Protein AF-0000000085154170 (afdb_homodimer)

Secondary structure (DSSP, 8-state):
--HHHHHHHHHHHHHHHHHHTTS---EEEEEETTEEEEEEE---TTTT--S--HHHHHHHHHHHT---S-GGG-EEEEEE--BHHHHHHHHHTT--EEEEEE--TTTB-TT--GGGS-HHHHT---EEE--TTHHHHHHHHHHHHTS--TTTTTSHHHHHHHT--SS--/--HHHHHHHHHHHHHHHHHHTTS---EEEEEETTEEEEEEE---TTTT--S--HHHHHHHHHHHT---S-GGG-EEEEEE--BHHHHHHHHHTT--EEEEEE--TTTB-TT--GGGS-HHHHT---EEE--TTHHHHHHHHHHHHTS--TTTTTSHHHHHHHT--SS--

Foldseek 3Di:
DPLLLVVLVVQQVLLVVQVVVLHRSKKKFKDDPSDTQFIFDADDVVVVDPQRHGLNRRVVSNPVVPDDPAQCRMAMEMQEADFQVSVVVSVVSHHAHYEYAAYQPPGHNPVPQQCPDDPSRNPHHHHYHYRNNNLSSLVSNCVSQVDDDPPPVPPPRSVVSVPDDSDDD/DPLLLVVLVVQQVLLVVQVVVLHRSKKKFKDDPSDTQFIFDADDVVVVDPQRHGLNRRVVSNPVVPDDPAQCRMAMEMQEADFQVSVVVSVVSHHAHYEYAAYQPPGHNPVPQQCPDDPSRNPHHHHYHYRNNNLSSLVSNCVSQVDDDPPPVPPPRSVVSVPDDSDDD

Sequence (338 aa):
MDVDESFMEVALAQAERALVAGEFPVGCVIVSQGEVVAVGERRNSVSANELDHAEMNALRTLLAQGQPADMEKLVVYSTMEPCLMCYSALIVNGVRNIVYAYEDAMGGGTSLPLSQLAPLYAGIRMNIRPHVLRARSLRLFQQFFSRPQPYLQDSLLCRYTLGQTSTLPMDVDESFMEVALAQAERALVAGEFPVGCVIVSQGEVVAVGERRNSVSANELDHAEMNALRTLLAQGQPADMEKLVVYSTMEPCLMCYSALIVNGVRNIVYAYEDAMGGGTSLPLSQLAPLYAGIRMNIRPHVLRARSLRLFQQFFSRPQPYLQDSLLCRYTLGQTSTLP

Radius of gyration: 19.94 Å; Cα contacts (8 Å, |Δi|>4): 742; chains: 2; bounding box: 46×59×46 Å

Structure (mmCIF, N/CA/C/O backbone):
data_AF-0000000085154170-model_v1
#
loop_
_entity.id
_entity.type
_entity.pdbx_description
1 polymer 'Related to cytidine and deoxycytidylate deaminase family protein'
#
loop_
_atom_site.group_PDB
_atom_site.id
_atom_site.type_symbol
_atom_site.label_atom_id
_atom_site.label_alt_id
_atom_site.label_comp_id
_atom_site.label_asym_id
_atom_site.label_entity_id
_atom_site.label_seq_id
_atom_site.pdbx_PDB_ins_code
_atom_site.Cartn_x
_atom_site.Cartn_y
_atom_site.Cartn_z
_atom_site.occupancy
_atom_site.B_iso_or_equiv
_atom_site.auth_seq_id
_atom_site.auth_comp_id
_atom_site.auth_asym_id
_atom_site.auth_atom_id
_atom_site.pdbx_PDB_model_num
ATOM 1 N N . MET A 1 1 ? -8.664 -30.547 -12.195 1 64.19 1 MET A N 1
ATOM 2 C CA . MET A 1 1 ? -7.816 -29.438 -11.781 1 64.19 1 MET A CA 1
ATOM 3 C C . MET A 1 1 ? -8.492 -28.625 -10.68 1 64.19 1 MET A C 1
ATOM 5 O O . MET A 1 1 ? -9.703 -28.422 -10.711 1 64.19 1 MET A O 1
ATOM 9 N N . ASP A 1 2 ? -7.832 -28.375 -9.547 1 89.81 2 ASP A N 1
ATOM 10 C CA . ASP A 1 2 ? -8.18 -27.531 -8.406 1 89.81 2 ASP A CA 1
ATOM 11 C C . ASP A 1 2 ? -8.516 -26.109 -8.859 1 89.81 2 ASP A C 1
ATOM 13 O O . ASP A 1 2 ? -7.883 -25.578 -9.773 1 89.81 2 ASP A O 1
ATOM 17 N N . VAL A 1 3 ? -9.742 -25.656 -8.609 1 96.12 3 VAL A N 1
ATOM 18 C CA . VAL A 1 3 ? -10.242 -24.344 -9.031 1 96.12 3 VAL A CA 1
ATOM 19 C C . VAL A 1 3 ? -9.164 -23.281 -8.82 1 96.12 3 VAL A C 1
ATOM 21 O O . VAL A 1 3 ? -8.992 -22.391 -9.656 1 96.12 3 VAL A O 1
ATOM 24 N N . ASP A 1 4 ? -8.367 -23.422 -7.824 1 98.06 4 ASP A N 1
ATOM 25 C CA . ASP A 1 4 ? -7.285 -22.469 -7.559 1 98.06 4 ASP A CA 1
ATOM 26 C C . ASP A 1 4 ? -6.191 -22.578 -8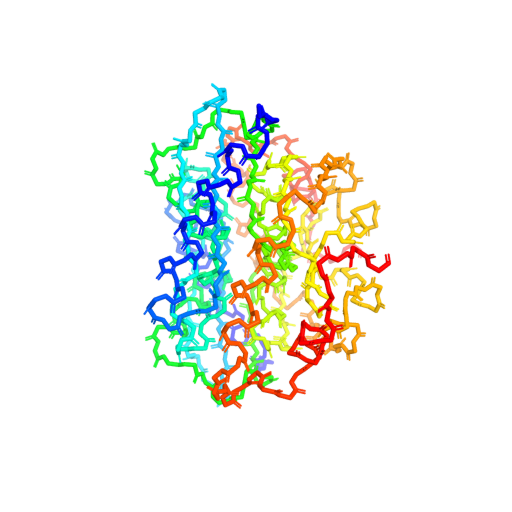.617 1 98.06 4 ASP A C 1
ATOM 28 O O . ASP A 1 4 ? -5.641 -21.562 -9.055 1 98.06 4 ASP A O 1
ATOM 32 N N . GLU A 1 5 ? -5.918 -23.781 -9.047 1 98.5 5 GLU A N 1
ATOM 33 C CA . GLU A 1 5 ? -4.895 -23.969 -10.07 1 98.5 5 GLU A CA 1
ATOM 34 C C . GLU A 1 5 ? -5.324 -23.344 -11.398 1 98.5 5 GLU A C 1
ATOM 36 O O . GLU A 1 5 ? -4.504 -22.766 -12.109 1 98.5 5 GLU A O 1
ATOM 41 N N . SER A 1 6 ? -6.578 -23.484 -11.719 1 98.31 6 SER A N 1
ATOM 42 C CA . SER A 1 6 ? -7.082 -22.938 -12.969 1 98.31 6 SER A CA 1
ATOM 43 C C . SER A 1 6 ? -6.926 -21.422 -13 1 98.31 6 SER A C 1
ATOM 45 O O . SER A 1 6 ? -6.469 -20.859 -14 1 98.31 6 SER A O 1
ATOM 47 N N . PHE A 1 7 ? -7.242 -20.734 -11.898 1 98.75 7 PHE A N 1
ATOM 48 C CA . PHE A 1 7 ? -7.133 -19.266 -11.852 1 98.75 7 PHE A CA 1
ATOM 49 C C . PHE A 1 7 ? -5.676 -18.844 -11.742 1 98.75 7 PHE A C 1
ATOM 51 O O . PHE A 1 7 ? -5.281 -17.812 -12.289 1 98.75 7 PHE A O 1
ATOM 58 N N . MET A 1 8 ? -4.855 -19.688 -11.047 1 98.75 8 MET A N 1
ATOM 59 C CA . MET A 1 8 ? -3.43 -19.375 -10.961 1 98.75 8 MET A CA 1
ATOM 60 C C . MET A 1 8 ? -2.771 -19.453 -12.336 1 98.75 8 MET A C 1
ATOM 62 O O . MET A 1 8 ? -1.872 -18.672 -12.641 1 98.75 8 MET A O 1
ATOM 66 N N . GLU A 1 9 ? -3.291 -20.344 -13.203 1 98.69 9 GLU A N 1
ATOM 67 C CA . GLU A 1 9 ? -2.781 -20.438 -14.57 1 98.69 9 GLU A CA 1
ATOM 68 C C . GLU A 1 9 ? -3.01 -19.141 -15.328 1 98.69 9 GLU A C 1
ATOM 70 O O . GLU A 1 9 ? -2.15 -18.703 -16.094 1 98.69 9 GLU A O 1
ATOM 75 N N . VAL A 1 10 ? -4.145 -18.547 -15.078 1 98.62 10 VAL A N 1
ATOM 76 C CA . VAL A 1 10 ? -4.449 -17.266 -15.711 1 98.62 10 VAL A CA 1
ATOM 77 C C . VAL A 1 10 ? -3.494 -16.188 -15.195 1 98.62 10 VAL A C 1
ATOM 79 O O . VAL A 1 10 ? -2.982 -15.383 -15.977 1 98.62 10 VAL A O 1
ATOM 82 N N . ALA A 1 11 ? -3.203 -16.188 -13.906 1 98.81 11 ALA A N 1
ATOM 83 C CA . ALA A 1 11 ? -2.246 -15.242 -13.328 1 98.81 11 ALA A CA 1
ATOM 84 C C . ALA A 1 11 ? -0.846 -15.469 -13.891 1 98.81 11 ALA A C 1
ATOM 86 O O . ALA A 1 11 ? -0.129 -14.516 -14.195 1 98.81 11 ALA A O 1
ATOM 87 N N . LEU A 1 12 ? -0.49 -16.734 -14.102 1 98.81 12 LEU A N 1
ATOM 88 C CA . LEU A 1 12 ? 0.826 -17.094 -14.625 1 98.81 12 LEU A CA 1
ATOM 89 C C . LEU A 1 12 ? 0.985 -16.609 -16.062 1 98.81 12 LEU A C 1
ATOM 91 O O . LEU A 1 12 ? 2.082 -16.219 -16.469 1 98.81 12 LEU A O 1
ATOM 95 N N . ALA A 1 13 ? -0.111 -16.609 -16.797 1 98.69 13 ALA A N 1
ATOM 96 C CA . ALA A 1 13 ? -0.063 -16.047 -18.141 1 98.69 13 ALA A CA 1
ATOM 97 C C . ALA A 1 13 ? 0.287 -14.562 -18.109 1 98.69 13 ALA A C 1
ATOM 99 O O . ALA A 1 13 ? 1.032 -14.078 -18.969 1 98.69 13 ALA A O 1
ATOM 100 N N . GLN A 1 14 ? -0.228 -13.844 -17.109 1 98.38 14 GLN A N 1
ATOM 101 C CA . GLN A 1 14 ? 0.134 -12.438 -16.922 1 98.38 14 GLN A CA 1
ATOM 102 C C . GLN A 1 14 ? 1.608 -12.289 -16.562 1 98.38 14 GLN A C 1
ATOM 104 O O . GLN A 1 14 ? 2.291 -11.391 -17.062 1 98.38 14 GLN A O 1
ATOM 109 N N . ALA A 1 15 ? 2.092 -13.172 -15.719 1 98.38 15 ALA A N 1
ATOM 110 C CA . ALA A 1 15 ? 3.496 -13.148 -15.32 1 98.38 15 ALA A CA 1
ATOM 111 C C . ALA A 1 15 ? 4.414 -13.383 -16.516 1 98.38 15 ALA A C 1
ATOM 113 O O . ALA A 1 15 ? 5.465 -12.75 -16.641 1 98.38 15 ALA A O 1
ATOM 114 N N . GLU A 1 16 ? 4.008 -14.273 -17.391 1 98.06 16 GLU A N 1
ATOM 115 C CA . GLU A 1 16 ? 4.77 -14.547 -18.609 1 98.06 16 GLU A CA 1
ATOM 116 C C . GLU A 1 16 ? 4.844 -13.312 -19.516 1 98.06 16 GLU A C 1
ATOM 118 O O . GLU A 1 16 ? 5.891 -13.031 -20.094 1 98.06 16 GLU A O 1
ATOM 123 N N . ARG A 1 17 ? 3.713 -12.617 -19.625 1 96.81 17 ARG A N 1
ATOM 124 C CA . ARG A 1 17 ? 3.695 -11.375 -20.391 1 96.81 17 ARG A CA 1
ATOM 125 C C . ARG A 1 17 ? 4.676 -10.359 -19.812 1 96.81 17 ARG A C 1
ATOM 127 O O . ARG A 1 17 ? 5.387 -9.688 -20.562 1 96.81 17 ARG A O 1
ATOM 134 N N . ALA A 1 18 ? 4.68 -10.258 -18.484 1 95.44 18 ALA A N 1
ATOM 135 C CA . ALA A 1 18 ? 5.621 -9.359 -17.828 1 95.44 18 ALA A CA 1
ATOM 136 C C . ALA A 1 18 ? 7.062 -9.758 -18.125 1 95.44 18 ALA A C 1
ATOM 138 O O . ALA A 1 18 ? 7.891 -8.906 -18.469 1 95.44 18 ALA A O 1
ATOM 139 N N . LEU A 1 19 ? 7.367 -11.023 -18.078 1 94.62 19 LEU A N 1
ATOM 140 C CA . LEU A 1 19 ? 8.711 -11.531 -18.344 1 94.62 19 LEU A CA 1
ATOM 141 C C . LEU A 1 19 ? 9.156 -11.188 -19.75 1 94.62 19 LEU A C 1
ATOM 143 O O . LEU A 1 19 ? 10.273 -10.711 -19.953 1 94.62 19 LEU A O 1
ATOM 147 N N . VAL A 1 20 ? 8.266 -11.359 -20.719 1 94 20 VAL A N 1
ATOM 148 C CA . VAL A 1 20 ? 8.555 -11.086 -22.109 1 94 20 VAL A CA 1
ATOM 149 C C . VAL A 1 20 ? 8.859 -9.602 -22.297 1 94 20 VAL A C 1
ATOM 151 O O . VAL A 1 20 ? 9.711 -9.234 -23.109 1 94 20 VAL A O 1
ATOM 154 N N . ALA A 1 21 ? 8.266 -8.758 -21.484 1 91.69 21 ALA A N 1
ATOM 155 C CA . ALA A 1 21 ? 8.461 -7.312 -21.562 1 91.69 21 ALA A CA 1
ATOM 156 C C . ALA A 1 21 ? 9.703 -6.879 -20.781 1 91.69 21 ALA A C 1
ATOM 158 O O . ALA A 1 21 ? 9.992 -5.688 -20.688 1 91.69 21 ALA A O 1
ATOM 159 N N . GLY A 1 22 ? 10.375 -7.828 -20.156 1 88.5 22 GLY A N 1
ATOM 160 C CA . GLY A 1 22 ? 11.578 -7.52 -19.406 1 88.5 22 GLY A CA 1
ATOM 161 C C . GLY A 1 22 ? 11.297 -7.055 -17.984 1 88.5 22 GLY A C 1
ATOM 162 O O . GLY A 1 22 ? 12.164 -6.465 -17.344 1 88.5 22 GLY A O 1
ATOM 163 N N . GLU A 1 23 ? 10.055 -7.312 -17.516 1 90.44 23 GLU A N 1
ATOM 164 C CA . GLU A 1 23 ? 9.633 -6.922 -16.188 1 90.44 23 GLU A CA 1
ATOM 165 C C . GLU A 1 23 ? 9.727 -8.094 -15.211 1 90.44 23 GLU A C 1
ATOM 167 O O . GLU A 1 23 ? 9.852 -9.242 -15.625 1 90.44 23 GLU A O 1
ATOM 172 N N . PHE A 1 24 ? 9.75 -7.742 -13.875 1 92.19 24 PHE A N 1
ATOM 173 C CA . PHE A 1 24 ? 9.617 -8.781 -12.867 1 92.19 24 P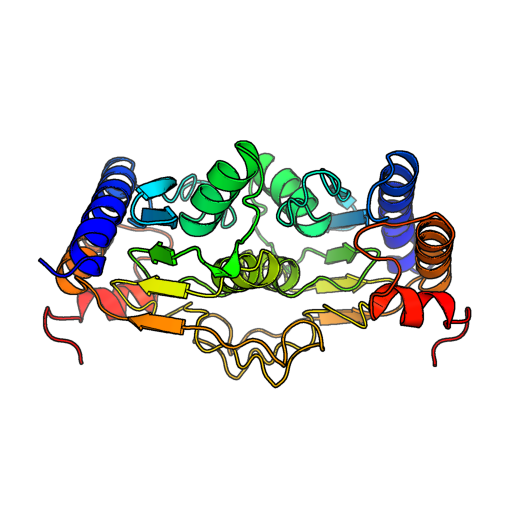HE A CA 1
ATOM 174 C C . PHE A 1 24 ? 8.406 -9.664 -13.141 1 92.19 24 PHE A C 1
ATOM 176 O O . PHE A 1 24 ? 7.309 -9.164 -13.383 1 92.19 24 PHE A O 1
ATOM 183 N N . PRO A 1 25 ? 8.586 -10.953 -13.273 1 95.44 25 PRO A N 1
ATOM 184 C CA . PRO A 1 25 ? 7.523 -11.828 -13.781 1 95.44 25 PRO A CA 1
ATOM 185 C C . PRO A 1 25 ? 6.449 -12.109 -12.734 1 95.44 25 PRO A C 1
ATOM 187 O O . PRO A 1 25 ? 6.348 -13.227 -12.234 1 95.44 25 PRO A O 1
ATOM 190 N N . VAL A 1 26 ? 5.668 -11.195 -12.461 1 97.88 26 VAL A N 1
ATOM 191 C CA . VAL A 1 26 ? 4.57 -11.328 -11.508 1 97.88 26 VAL A CA 1
ATOM 192 C C . VAL A 1 26 ? 3.248 -10.984 -12.195 1 97.88 26 VAL A C 1
ATOM 194 O O . VAL A 1 26 ? 3.146 -9.977 -12.898 1 97.88 26 VAL A O 1
ATOM 197 N N . GLY A 1 27 ? 2.301 -11.797 -12.047 1 98.69 27 GLY A N 1
ATOM 198 C CA . GLY A 1 27 ? 0.93 -11.609 -12.5 1 98.69 27 GLY A CA 1
ATOM 199 C C . GLY A 1 27 ? -0.092 -11.797 -11.391 1 98.69 27 GLY A C 1
ATOM 200 O O . GLY A 1 27 ? 0.192 -12.445 -10.383 1 98.69 27 GLY A O 1
ATOM 201 N N . CYS A 1 28 ? -1.216 -11.18 -11.586 1 98.88 28 CYS A N 1
ATOM 202 C CA . CYS A 1 28 ? -2.293 -11.227 -10.602 1 98.88 28 CYS A CA 1
ATOM 203 C C . CYS A 1 28 ? -3.654 -11.227 -11.281 1 98.88 28 CYS A C 1
ATOM 205 O O . CYS A 1 28 ? -3.846 -10.547 -12.297 1 98.88 28 CYS A O 1
ATOM 207 N N . VAL A 1 29 ? -4.594 -11.977 -10.758 1 98.69 29 VAL A N 1
ATOM 208 C CA . VAL A 1 29 ? -5.98 -11.906 -11.203 1 98.69 29 VAL A CA 1
ATOM 209 C C . VAL A 1 29 ? -6.91 -11.844 -10 1 98.69 29 VAL A C 1
ATOM 211 O O . VAL A 1 29 ? -6.598 -12.383 -8.93 1 98.69 29 VAL A O 1
ATOM 214 N N . ILE A 1 30 ? -7.953 -11.188 -10.102 1 98.38 30 ILE A N 1
ATOM 215 C CA . ILE A 1 30 ? -9.008 -11.109 -9.102 1 98.38 30 ILE A CA 1
ATOM 216 C C . ILE A 1 30 ? -10.25 -11.852 -9.594 1 98.38 30 ILE A C 1
ATOM 218 O O . ILE A 1 30 ? -10.688 -11.648 -10.734 1 98.38 30 ILE A O 1
ATOM 222 N N . VAL A 1 31 ? -10.75 -12.734 -8.773 1 98.06 31 VAL A N 1
ATOM 223 C CA . VAL A 1 31 ? -11.859 -13.602 -9.156 1 98.06 31 VAL A CA 1
ATOM 224 C C . VAL A 1 31 ? -13.078 -13.305 -8.297 1 98.06 31 VAL A C 1
ATOM 226 O O . VAL A 1 31 ? -12.969 -13.172 -7.07 1 98.06 31 VAL A O 1
ATOM 229 N N . SER A 1 32 ? -14.227 -13.148 -8.867 1 95.88 32 SER A N 1
ATOM 230 C CA . SER A 1 32 ? -15.531 -13.008 -8.234 1 95.88 32 SER A CA 1
ATOM 231 C C . SER A 1 32 ? -16.516 -14.062 -8.734 1 95.88 32 SER A C 1
ATOM 233 O O . SER A 1 32 ? -16.781 -14.141 -9.938 1 95.88 32 SER A O 1
ATOM 235 N N . GLN A 1 33 ? -16.969 -14.852 -7.879 1 93.5 33 GLN A N 1
ATOM 236 C CA . GLN A 1 33 ? -17.984 -15.852 -8.211 1 93.5 33 GLN A CA 1
ATOM 237 C C . GLN A 1 33 ? -17.547 -16.703 -9.398 1 93.5 33 GLN A C 1
ATOM 239 O O . GLN A 1 33 ? -18.312 -16.891 -10.344 1 93.5 33 GLN A O 1
ATOM 244 N N . GLY A 1 34 ? -16.328 -17.016 -9.383 1 95.25 34 GLY A N 1
ATOM 245 C CA . GLY A 1 34 ? -15.82 -17.953 -10.367 1 95.25 34 GLY A CA 1
ATOM 246 C C . GLY A 1 34 ? -15.438 -17.312 -11.688 1 95.25 34 GLY A C 1
ATOM 247 O O . GLY A 1 34 ? -15.172 -18 -12.672 1 95.25 34 GLY A O 1
ATOM 248 N N . GLU A 1 35 ? -15.375 -16 -11.695 1 96.25 35 GLU A N 1
ATOM 249 C CA . GLU A 1 35 ? -15.008 -15.281 -12.914 1 96.25 35 GLU A CA 1
ATOM 250 C C . GLU A 1 35 ? -13.859 -14.312 -12.656 1 96.25 35 GLU A C 1
ATOM 252 O O . GLU A 1 35 ? -13.828 -13.641 -11.617 1 96.25 35 GLU A O 1
ATOM 257 N N . VAL A 1 36 ? -12.992 -14.289 -13.617 1 97.5 36 VAL A N 1
ATOM 258 C CA . VAL A 1 36 ? -11.938 -13.289 -13.555 1 97.5 36 VAL A CA 1
ATOM 259 C C . VAL A 1 36 ? -12.523 -11.906 -13.836 1 97.5 36 VAL A C 1
ATOM 261 O O . VAL A 1 36 ? -13.07 -11.664 -14.922 1 97.5 36 VAL A O 1
ATOM 264 N N . VAL A 1 37 ? -12.352 -10.984 -12.914 1 96.62 37 VAL A N 1
ATOM 265 C CA . VAL A 1 37 ? -12.969 -9.68 -13.086 1 96.62 37 VAL A CA 1
ATOM 266 C C . VAL A 1 37 ? -11.891 -8.617 -13.289 1 96.62 37 VAL A C 1
ATOM 268 O O . VAL A 1 37 ? -12.188 -7.504 -13.734 1 96.62 37 VAL A O 1
ATOM 271 N N . ALA A 1 38 ? -10.672 -8.969 -13 1 97.06 38 ALA A N 1
ATOM 272 C CA . ALA A 1 38 ? -9.555 -8.039 -13.211 1 97.06 38 ALA A CA 1
ATOM 273 C C . ALA A 1 38 ? -8.234 -8.797 -13.305 1 97.06 38 ALA A C 1
ATOM 275 O O . ALA A 1 38 ? -8.078 -9.875 -12.727 1 97.06 38 ALA A O 1
ATOM 276 N N . VAL A 1 39 ? -7.352 -8.242 -14.055 1 97.31 39 VAL A N 1
ATOM 277 C CA . VAL A 1 39 ? -6.012 -8.805 -14.211 1 97.31 39 VAL A CA 1
ATOM 278 C C . VAL A 1 39 ? -4.973 -7.695 -14.062 1 97.31 39 VAL A C 1
ATOM 280 O O . VAL A 1 39 ? -5.281 -6.516 -14.242 1 97.31 39 VAL A O 1
ATOM 283 N N . GLY A 1 40 ? -3.781 -8.062 -13.656 1 97.19 40 GLY A N 1
ATOM 284 C CA . GLY A 1 40 ? -2.658 -7.145 -13.547 1 97.19 40 GLY A CA 1
ATOM 285 C C . GLY A 1 40 ? -1.312 -7.832 -13.688 1 97.19 40 GLY A C 1
ATOM 286 O O . GLY A 1 40 ? -1.146 -8.977 -13.25 1 97.19 40 GLY A O 1
ATOM 287 N N . GLU A 1 41 ? -0.433 -7.172 -14.352 1 95.69 41 GLU A N 1
ATOM 288 C CA . GLU A 1 41 ? 0.967 -7.582 -14.414 1 95.69 41 GLU A CA 1
ATOM 289 C C . GLU A 1 41 ? 1.894 -6.453 -13.977 1 95.69 41 GLU A C 1
ATOM 291 O O . GLU A 1 41 ? 1.509 -5.281 -13.992 1 95.69 41 GLU A O 1
ATOM 296 N N . ARG A 1 42 ? 3.012 -6.832 -13.438 1 92.12 42 ARG A N 1
ATOM 297 C CA . ARG A 1 42 ? 4.016 -5.828 -13.102 1 92.12 42 ARG A CA 1
ATOM 298 C C . ARG A 1 42 ? 4.387 -5 -14.328 1 92.12 42 ARG A C 1
ATOM 300 O O . ARG A 1 42 ? 4.547 -5.539 -15.422 1 92.12 42 ARG A O 1
ATOM 307 N N . ARG A 1 43 ? 4.426 -3.701 -14.094 1 87.62 43 ARG A N 1
ATOM 308 C CA . ARG A 1 43 ? 4.828 -2.754 -15.133 1 87.62 43 ARG A CA 1
ATOM 309 C C . ARG A 1 43 ? 5.832 -1.743 -14.594 1 87.62 43 ARG A C 1
ATOM 311 O O . ARG A 1 43 ? 5.953 -1.565 -13.383 1 87.62 43 ARG A O 1
ATOM 318 N N . ASN A 1 44 ? 6.676 -1.194 -15.414 1 74.62 44 ASN A N 1
ATOM 319 C CA . ASN A 1 44 ? 7.547 -0.051 -15.172 1 74.62 44 ASN A CA 1
ATOM 320 C C . ASN A 1 44 ? 8.641 -0.386 -14.156 1 74.62 44 ASN A C 1
ATOM 322 O O . ASN A 1 44 ? 8.969 0.433 -13.297 1 74.62 44 ASN A O 1
ATOM 326 N N . SER A 1 45 ? 9.062 -1.652 -14.148 1 63.53 45 SER A N 1
ATOM 327 C CA . SER A 1 45 ? 10.18 -2.021 -13.289 1 63.53 45 SER A CA 1
ATOM 328 C C . SER A 1 45 ? 11.445 -1.26 -13.664 1 63.53 45 SER A C 1
ATOM 330 O O . SER A 1 45 ? 12.297 -1.009 -12.812 1 63.53 45 SER A O 1
ATOM 332 N N . VAL A 1 46 ? 11.398 -0.908 -14.883 1 58.09 46 VAL A N 1
ATOM 333 C CA . VAL A 1 46 ? 12.57 -0.241 -15.438 1 58.09 46 VAL A CA 1
ATOM 334 C C . VAL A 1 46 ? 12.703 1.154 -14.828 1 58.09 46 VAL A C 1
ATOM 336 O O . VAL A 1 46 ? 13.82 1.651 -14.641 1 58.09 46 VAL A O 1
ATOM 339 N N . SER A 1 47 ? 11.625 1.776 -14.531 1 56.66 47 SER A N 1
ATOM 340 C CA . SER A 1 47 ? 11.672 3.135 -14 1 56.66 47 SER A CA 1
ATOM 341 C C . SER A 1 47 ? 11.797 3.131 -12.484 1 56.66 47 SER A C 1
ATOM 343 O O . SER A 1 47 ? 11.75 4.188 -11.852 1 56.66 47 SER A O 1
ATOM 345 N N . ALA A 1 48 ? 12.078 1.941 -11.984 1 62.78 48 ALA A N 1
ATOM 346 C CA . ALA A 1 48 ? 12.258 1.769 -10.547 1 62.78 48 ALA A CA 1
ATOM 347 C C . ALA A 1 48 ? 11.008 2.203 -9.781 1 62.78 48 ALA A C 1
ATOM 349 O O . ALA A 1 48 ? 11.078 2.541 -8.594 1 62.78 48 ALA A O 1
ATOM 350 N N . ASN A 1 49 ? 9.945 2.301 -10.578 1 69.38 49 ASN A N 1
ATOM 351 C CA . ASN A 1 49 ? 8.656 2.592 -9.945 1 69.38 49 ASN A CA 1
ATOM 352 C C . ASN A 1 49 ? 8.117 1.377 -9.195 1 69.38 49 ASN A C 1
ATOM 354 O O . ASN A 1 49 ? 7.816 0.35 -9.805 1 69.38 49 ASN A O 1
ATOM 358 N N . GLU A 1 50 ? 7.965 1.493 -7.934 1 83.44 50 GLU A N 1
ATOM 359 C CA . GLU A 1 50 ? 7.562 0.336 -7.137 1 83.44 50 GLU A CA 1
ATOM 360 C C . GLU A 1 50 ? 6.082 0.4 -6.777 1 83.44 50 GLU A C 1
ATOM 362 O O . GLU A 1 50 ? 5.625 -0.309 -5.879 1 83.44 50 GLU A O 1
ATOM 367 N N . LEU A 1 51 ? 5.336 1.231 -7.562 1 90.44 51 LEU A N 1
ATOM 368 C CA . LEU A 1 51 ? 3.908 1.316 -7.266 1 90.44 51 LEU A CA 1
ATOM 369 C C . LEU A 1 51 ? 3.109 0.385 -8.172 1 90.44 51 LEU A C 1
ATOM 371 O O . LEU A 1 51 ? 2.031 -0.079 -7.793 1 90.44 51 LEU A O 1
ATOM 375 N N . ASP A 1 52 ? 3.684 0.083 -9.352 1 92.25 52 ASP A N 1
ATOM 376 C CA . ASP A 1 52 ? 2.906 -0.633 -10.359 1 92.25 52 ASP A CA 1
ATOM 377 C C . ASP A 1 52 ? 3.154 -2.137 -10.281 1 92.25 52 ASP A C 1
ATOM 379 O O . ASP A 1 52 ? 3.445 -2.779 -11.289 1 92.25 52 ASP A O 1
ATOM 383 N N . HIS A 1 53 ? 3.006 -2.695 -9.117 1 96.5 53 HIS A N 1
ATOM 384 C CA . HIS A 1 53 ? 3.037 -4.141 -8.938 1 96.5 53 HIS A CA 1
ATOM 385 C C . HIS A 1 53 ? 1.775 -4.793 -9.5 1 96.5 53 HIS A C 1
ATOM 387 O O . HIS A 1 53 ? 0.768 -4.117 -9.719 1 96.5 53 HIS A O 1
ATOM 393 N N . ALA A 1 54 ? 1.829 -6.023 -9.781 1 97.69 54 ALA A N 1
ATOM 394 C CA . ALA A 1 54 ? 0.737 -6.75 -10.422 1 97.69 54 ALA A CA 1
ATOM 395 C C . ALA A 1 54 ? -0.552 -6.629 -9.617 1 97.69 54 ALA A C 1
ATOM 397 O O . ALA A 1 54 ? -1.624 -6.395 -10.18 1 97.69 54 ALA A O 1
ATOM 398 N N . GLU A 1 55 ? -0.479 -6.812 -8.273 1 98.19 55 GLU A N 1
ATOM 399 C CA . GLU A 1 55 ? -1.65 -6.742 -7.402 1 98.19 55 GLU A CA 1
ATOM 400 C C . GLU A 1 55 ? -2.27 -5.348 -7.422 1 98.19 55 GLU A C 1
ATOM 402 O O . GLU A 1 55 ? -3.494 -5.207 -7.461 1 98.19 55 GLU A O 1
ATOM 407 N N . MET A 1 56 ? -1.414 -4.312 -7.391 1 96.69 56 MET A N 1
ATOM 408 C CA . MET A 1 56 ? -1.896 -2.936 -7.457 1 96.69 56 MET A CA 1
ATOM 409 C C . MET A 1 56 ? -2.611 -2.674 -8.781 1 96.69 56 MET A C 1
ATOM 411 O O . MET A 1 56 ? -3.686 -2.072 -8.797 1 96.69 56 MET A O 1
ATOM 415 N N . ASN A 1 57 ? -2.006 -3.139 -9.844 1 95.62 57 ASN A N 1
ATOM 416 C CA . ASN A 1 57 ? -2.584 -2.928 -11.172 1 95.62 57 ASN A CA 1
ATOM 417 C C . ASN A 1 57 ? -3.906 -3.67 -11.328 1 95.62 57 ASN A C 1
ATOM 419 O O . ASN A 1 57 ? -4.844 -3.156 -11.945 1 95.62 57 ASN A O 1
ATOM 423 N N . ALA A 1 58 ? -3.973 -4.891 -10.797 1 96.88 58 ALA A N 1
ATOM 424 C CA . ALA A 1 58 ? -5.23 -5.629 -10.828 1 96.88 58 ALA A CA 1
ATOM 425 C C . ALA A 1 58 ? -6.316 -4.898 -10.039 1 96.88 58 ALA A C 1
ATOM 427 O O . ALA A 1 58 ? -7.453 -4.777 -10.508 1 96.88 58 ALA A O 1
ATOM 428 N N . LEU A 1 59 ? -5.953 -4.418 -8.859 1 95.19 59 LEU A N 1
ATOM 429 C CA . LEU A 1 59 ? -6.895 -3.68 -8.023 1 95.19 59 LEU A CA 1
ATOM 430 C C . LEU A 1 59 ? -7.367 -2.412 -8.734 1 95.19 59 LEU A C 1
ATOM 432 O O . LEU A 1 59 ? -8.555 -2.088 -8.711 1 95.19 59 LEU A O 1
ATOM 436 N N . ARG A 1 60 ? -6.449 -1.703 -9.328 1 92.5 60 ARG A N 1
ATOM 437 C CA . ARG A 1 60 ? -6.793 -0.489 -10.055 1 92.5 60 ARG A CA 1
ATOM 438 C C . ARG A 1 60 ? -7.789 -0.788 -11.172 1 92.5 60 ARG A C 1
ATOM 440 O O . ARG A 1 60 ? -8.766 -0.056 -11.352 1 92.5 60 ARG A O 1
ATOM 447 N N . THR A 1 61 ? -7.48 -1.839 -11.938 1 92.94 61 THR A N 1
ATOM 448 C CA . THR A 1 61 ? -8.375 -2.266 -13.008 1 92.94 61 THR A CA 1
ATOM 449 C C . THR A 1 61 ? -9.758 -2.584 -12.461 1 92.94 61 THR A C 1
ATOM 451 O O . THR A 1 61 ? -10.766 -2.174 -13.047 1 92.94 61 THR A O 1
ATOM 454 N N . LEU A 1 62 ? -9.82 -3.283 -11.352 1 93.5 62 LEU A N 1
ATOM 455 C CA . LEU A 1 62 ? -11.086 -3.639 -10.719 1 93.5 62 LEU A CA 1
ATOM 456 C C . LEU A 1 62 ? -11.867 -2.391 -10.32 1 93.5 62 LEU A C 1
ATOM 458 O O . LEU A 1 62 ? -13.047 -2.256 -10.648 1 93.5 62 LEU A O 1
ATOM 462 N N . LEU A 1 63 ? -11.18 -1.485 -9.703 1 89.38 63 LEU A N 1
ATOM 463 C CA . LEU A 1 63 ? -11.828 -0.307 -9.148 1 89.38 63 LEU A CA 1
ATOM 464 C C . LEU A 1 63 ? -12.266 0.652 -10.25 1 89.38 63 LEU A C 1
ATOM 466 O O . LEU A 1 63 ? -13.242 1.382 -10.094 1 89.38 63 LEU A O 1
ATOM 470 N N . ALA A 1 64 ? -11.555 0.646 -11.336 1 86.56 64 ALA A N 1
ATOM 471 C CA . ALA A 1 64 ? -11.906 1.483 -12.484 1 86.56 64 ALA A CA 1
ATOM 472 C C . ALA A 1 64 ? -13.242 1.056 -13.086 1 86.56 64 ALA A C 1
ATOM 474 O O . ALA A 1 64 ? -13.93 1.859 -13.719 1 86.56 64 ALA A O 1
ATOM 475 N N . GLN A 1 65 ? -13.594 -0.204 -12.906 1 85.75 65 GLN A N 1
ATOM 476 C CA . GLN A 1 65 ? -14.852 -0.733 -13.422 1 85.75 65 GLN A CA 1
ATOM 477 C C . GLN A 1 65 ? -16 -0.485 -12.445 1 85.75 65 GLN A C 1
ATOM 479 O O . GLN A 1 65 ? -17.156 -0.715 -12.773 1 85.75 65 GLN A O 1
ATOM 484 N N . GLY A 1 66 ? -15.695 0.036 -11.281 1 78.31 66 GLY A N 1
ATOM 485 C CA . GLY A 1 66 ? -16.656 0.186 -10.195 1 78.31 66 GLY A CA 1
ATOM 486 C C . GLY A 1 66 ? -16.438 -0.803 -9.07 1 78.31 66 GLY A C 1
ATOM 487 O O . GLY A 1 66 ? -16.234 -1.994 -9.312 1 78.31 66 GLY A O 1
ATOM 488 N N . GLN A 1 67 ? -16.359 -0.298 -7.902 1 68.38 67 GLN A N 1
ATOM 489 C CA . GLN A 1 67 ? -16.094 -1.178 -6.766 1 68.38 67 GLN A CA 1
ATOM 490 C C . GLN A 1 67 ? -17.219 -2.193 -6.594 1 68.38 67 GLN A C 1
ATOM 492 O O . GLN A 1 67 ? -18.406 -1.823 -6.551 1 68.38 67 GLN A O 1
ATOM 497 N N . PRO A 1 68 ? -16.703 -3.408 -6.531 1 69.5 68 PRO A N 1
ATOM 498 C CA . PRO A 1 68 ? -17.719 -4.426 -6.23 1 69.5 68 PRO A CA 1
ATOM 499 C C . PRO A 1 68 ? -18.312 -4.27 -4.828 1 69.5 68 PRO A C 1
ATOM 501 O O . PRO A 1 68 ? -17.672 -3.689 -3.947 1 69.5 68 PRO A O 1
ATOM 504 N N . ALA A 1 69 ? -19.5 -4.727 -4.707 1 66.38 69 ALA A N 1
ATOM 505 C CA . ALA A 1 69 ? -20.25 -4.578 -3.465 1 66.38 69 ALA A CA 1
ATOM 506 C C . ALA A 1 69 ? -19.594 -5.367 -2.332 1 66.38 69 ALA A C 1
ATOM 508 O O . ALA A 1 69 ? -19.594 -4.926 -1.18 1 66.38 69 ALA A O 1
ATOM 509 N N . ASP A 1 70 ? -18.984 -6.492 -2.711 1 88.12 70 ASP A N 1
ATOM 510 C CA . ASP A 1 70 ? -18.484 -7.328 -1.627 1 88.12 70 ASP A CA 1
ATOM 511 C C . ASP A 1 70 ? -17.016 -7.719 -1.87 1 88.12 70 ASP A C 1
ATOM 513 O O . ASP A 1 70 ? -16.734 -8.812 -2.357 1 88.12 70 ASP A O 1
ATOM 517 N N . MET A 1 71 ? -16.156 -6.906 -1.481 1 93.12 71 MET A N 1
ATOM 518 C CA . MET A 1 71 ? -14.734 -7.121 -1.679 1 93.12 71 MET A CA 1
ATOM 519 C C . MET A 1 71 ? -14.258 -8.344 -0.902 1 93.12 71 MET A C 1
ATOM 521 O O . MET A 1 71 ? -13.312 -9.016 -1.317 1 93.12 71 MET A O 1
ATOM 525 N N . GLU A 1 72 ? -14.945 -8.648 0.208 1 95.12 72 GLU A N 1
ATOM 526 C CA . GLU A 1 72 ? -14.531 -9.734 1.092 1 95.12 72 GLU A CA 1
ATOM 527 C C . GLU A 1 72 ? -14.727 -11.094 0.423 1 95.12 72 GLU A C 1
ATOM 529 O O . GLU A 1 72 ? -14.156 -12.094 0.867 1 95.12 72 GLU A O 1
ATOM 534 N N . LYS A 1 73 ? -15.477 -11.141 -0.676 1 96.12 73 LYS A N 1
ATOM 535 C CA . LYS A 1 73 ? -15.766 -12.406 -1.352 1 96.12 73 LYS A CA 1
ATOM 536 C C . LYS A 1 73 ? -14.82 -12.625 -2.529 1 96.12 73 LYS A C 1
ATOM 538 O O . LYS A 1 73 ? -14.781 -13.711 -3.107 1 96.12 73 LYS A O 1
ATOM 543 N N . LEU A 1 74 ? -14.078 -11.641 -2.82 1 96.94 74 LEU A N 1
ATOM 544 C CA . LEU A 1 74 ? -13.125 -11.766 -3.918 1 96.94 74 LEU A CA 1
ATOM 545 C C . LEU A 1 74 ? -11.945 -12.633 -3.512 1 96.94 74 LEU A C 1
ATOM 547 O O . LEU A 1 74 ? -11.594 -12.711 -2.332 1 96.94 74 LEU A O 1
ATOM 551 N N . VAL A 1 75 ? -11.391 -13.297 -4.473 1 98.5 75 VAL A N 1
ATOM 552 C CA . VAL A 1 75 ? -10.148 -14.031 -4.273 1 98.5 75 VAL A CA 1
ATOM 553 C C . VAL A 1 75 ? -9.062 -13.469 -5.191 1 98.5 75 VAL A C 1
ATOM 555 O O . VAL A 1 75 ? -9.273 -13.328 -6.398 1 98.5 75 VAL A O 1
ATOM 558 N N . VAL A 1 76 ? -7.977 -13.117 -4.613 1 98.75 76 VAL A N 1
ATOM 559 C CA . VAL A 1 76 ? -6.84 -12.602 -5.367 1 98.75 76 VAL A CA 1
ATOM 560 C C . VAL A 1 76 ? -5.816 -13.711 -5.582 1 98.75 76 VAL A C 1
ATOM 562 O O . VAL A 1 76 ? -5.375 -14.352 -4.629 1 98.75 76 VAL A O 1
ATOM 565 N N . TYR A 1 77 ? -5.504 -13.992 -6.809 1 98.94 77 TYR A N 1
ATOM 566 C CA . TYR A 1 77 ? -4.438 -14.914 -7.18 1 98.94 77 TYR A CA 1
ATOM 567 C C . TYR A 1 77 ? -3.201 -14.156 -7.656 1 98.94 77 TYR A C 1
ATOM 569 O O . TYR A 1 77 ? -3.266 -13.398 -8.625 1 98.94 77 TYR A O 1
ATOM 577 N N . SER A 1 78 ? -2.135 -14.312 -6.996 1 98.88 78 SER A N 1
ATOM 578 C CA . SER A 1 78 ? -0.871 -13.688 -7.367 1 98.88 78 SER A CA 1
ATOM 579 C C . SER A 1 78 ? 0.228 -14.727 -7.562 1 98.88 78 SER A C 1
ATOM 581 O O . SER A 1 78 ? 0.327 -15.68 -6.793 1 98.88 78 SER A O 1
ATOM 583 N N . THR A 1 79 ? 1.087 -14.555 -8.539 1 98.88 79 THR A N 1
ATOM 584 C CA . THR A 1 79 ? 2.098 -15.562 -8.844 1 98.88 79 THR A CA 1
ATOM 585 C C . THR A 1 79 ? 3.273 -15.453 -7.879 1 98.88 79 THR A C 1
ATOM 587 O O . THR A 1 79 ? 4.141 -16.328 -7.852 1 98.88 79 THR A O 1
ATOM 590 N N . MET A 1 80 ? 3.311 -14.414 -7.098 1 98.56 80 MET A N 1
ATOM 591 C CA . MET A 1 80 ? 4.258 -14.227 -6 1 98.56 80 MET A CA 1
ATOM 592 C C . MET A 1 80 ? 3.553 -13.703 -4.754 1 98.56 80 MET A C 1
ATOM 594 O O . MET A 1 80 ? 2.549 -12.992 -4.855 1 98.56 80 MET A O 1
ATOM 598 N N . GLU A 1 81 ? 4.07 -14.07 -3.572 1 98.81 81 GLU A N 1
ATOM 599 C CA . GLU A 1 81 ? 3.555 -13.5 -2.332 1 98.81 81 GLU A CA 1
ATOM 600 C C . GLU A 1 81 ? 3.516 -11.977 -2.398 1 98.81 81 GLU A C 1
ATOM 602 O O . GLU A 1 81 ? 4.516 -11.336 -2.729 1 98.81 81 GLU A O 1
ATOM 607 N N . PRO A 1 82 ? 2.326 -11.367 -2.125 1 98.81 82 PRO A N 1
ATOM 608 C CA . PRO A 1 82 ? 2.27 -9.898 -2.137 1 98.81 82 PRO A CA 1
ATOM 609 C C . PRO A 1 82 ? 3.293 -9.266 -1.201 1 98.81 82 PRO A C 1
ATOM 611 O O . PRO A 1 82 ? 3.52 -9.766 -0.096 1 98.81 82 PRO A O 1
ATOM 614 N N . CYS A 1 83 ? 3.914 -8.227 -1.654 1 98.12 83 CYS A N 1
ATOM 615 C CA . CYS A 1 83 ? 4.797 -7.453 -0.788 1 98.12 83 CYS A CA 1
ATOM 616 C C . CYS A 1 83 ? 4.004 -6.707 0.274 1 98.12 83 CYS A C 1
ATOM 618 O O . CYS A 1 83 ? 2.771 -6.758 0.284 1 98.12 83 CYS A O 1
ATOM 620 N N . LEU A 1 84 ? 4.699 -6.035 1.099 1 98.06 84 LEU A N 1
ATOM 621 C CA . LEU A 1 84 ? 4.066 -5.301 2.188 1 98.06 84 LEU A CA 1
ATOM 622 C C . LEU A 1 84 ? 3.076 -4.277 1.648 1 98.06 84 LEU A C 1
ATOM 624 O O . LEU A 1 84 ? 1.96 -4.156 2.16 1 98.06 84 LEU A O 1
ATOM 628 N N . MET A 1 85 ? 3.404 -3.508 0.656 1 97.75 85 MET A N 1
ATOM 629 C CA . MET A 1 85 ? 2.529 -2.5 0.062 1 97.75 85 MET A CA 1
ATOM 630 C C . MET A 1 85 ? 1.283 -3.145 -0.536 1 97.75 85 MET A C 1
ATOM 632 O O . MET A 1 85 ? 0.161 -2.727 -0.244 1 97.75 85 MET A O 1
ATOM 636 N N . CYS A 1 86 ? 1.454 -4.16 -1.325 1 98.56 86 CYS A N 1
ATOM 637 C CA . CYS A 1 86 ? 0.34 -4.781 -2.029 1 98.56 86 CYS A CA 1
ATOM 638 C C . CYS A 1 86 ? -0.594 -5.488 -1.053 1 98.56 86 CYS A C 1
ATOM 640 O O . CYS A 1 86 ? -1.815 -5.41 -1.188 1 98.56 86 CYS A O 1
ATOM 642 N N . TYR A 1 87 ? 0.026 -6.18 -0.104 1 98.69 87 TYR A N 1
ATOM 643 C CA . TYR A 1 87 ? -0.771 -6.855 0.913 1 98.69 87 TYR A CA 1
ATOM 644 C C . TYR A 1 87 ? -1.628 -5.859 1.686 1 98.69 87 TYR A C 1
ATOM 646 O O . TYR A 1 87 ? -2.824 -6.082 1.885 1 98.69 87 TYR A O 1
ATOM 654 N N . SER A 1 88 ? -1.03 -4.793 2.078 1 98.31 88 SER A N 1
ATOM 655 C CA . SER A 1 88 ? -1.736 -3.744 2.809 1 98.31 88 SER A CA 1
ATOM 656 C C . SER A 1 88 ? -2.834 -3.119 1.954 1 98.31 88 SER A C 1
ATOM 658 O O . SER A 1 88 ? -3.928 -2.838 2.449 1 98.31 88 SER A O 1
ATOM 660 N N . ALA A 1 89 ? -2.52 -2.881 0.687 1 97.44 89 ALA A N 1
ATOM 661 C CA . ALA A 1 89 ? -3.512 -2.318 -0.226 1 97.44 89 ALA A CA 1
ATOM 662 C C . ALA A 1 89 ? -4.73 -3.229 -0.337 1 97.44 89 ALA A C 1
ATOM 664 O O . ALA A 1 89 ? -5.871 -2.752 -0.33 1 97.44 89 ALA A O 1
ATOM 665 N N . LEU A 1 90 ? -4.473 -4.535 -0.451 1 97.69 90 LEU A N 1
ATOM 666 C CA . LEU A 1 90 ? -5.566 -5.496 -0.521 1 97.69 90 LEU A CA 1
ATOM 667 C C . LEU A 1 90 ? -6.422 -5.438 0.74 1 97.69 90 LEU A C 1
ATOM 669 O O . LEU A 1 90 ? -7.652 -5.379 0.661 1 97.69 90 LEU A O 1
ATOM 673 N N . ILE A 1 91 ? -5.801 -5.328 1.884 1 97.25 91 ILE A N 1
ATOM 674 C CA . ILE A 1 91 ? -6.488 -5.281 3.168 1 97.25 91 ILE A CA 1
ATOM 675 C C . ILE A 1 91 ? -7.34 -4.02 3.254 1 97.25 91 ILE A C 1
ATOM 677 O O . ILE A 1 91 ? -8.531 -4.082 3.578 1 97.25 91 ILE A O 1
ATOM 681 N N . VAL A 1 92 ? -6.781 -2.902 2.916 1 95.38 92 VAL A N 1
ATOM 682 C CA . VAL A 1 92 ? -7.441 -1.606 3.041 1 95.38 92 VAL A CA 1
ATOM 683 C C . VAL A 1 92 ? -8.648 -1.55 2.107 1 95.38 92 VAL A C 1
ATOM 685 O O . VAL A 1 92 ? -9.664 -0.929 2.434 1 95.38 92 VAL A O 1
ATOM 688 N N . ASN A 1 93 ? -8.586 -2.285 1.029 1 94.38 93 ASN A N 1
ATOM 689 C CA . ASN A 1 93 ? -9.672 -2.252 0.051 1 94.38 93 ASN A CA 1
ATOM 690 C C . ASN A 1 93 ? -10.703 -3.346 0.317 1 94.38 93 ASN A C 1
ATOM 692 O O . ASN A 1 93 ? -11.641 -3.52 -0.46 1 94.38 93 ASN A O 1
ATOM 696 N N . GLY A 1 94 ? -10.445 -4.195 1.355 1 94.44 94 GLY A N 1
ATOM 697 C CA . GLY A 1 94 ? -11.5 -5.09 1.809 1 94.44 94 GLY A CA 1
ATOM 698 C C . GLY A 1 94 ? -11.312 -6.52 1.333 1 94.44 94 GLY A C 1
ATOM 699 O O . GLY A 1 94 ? -12.156 -7.379 1.588 1 94.44 94 GLY A O 1
ATOM 700 N N . VAL A 1 95 ? -10.219 -6.828 0.664 1 96.88 95 VAL A N 1
ATOM 701 C CA . VAL A 1 95 ? -9.93 -8.195 0.229 1 96.88 95 VAL A CA 1
ATOM 702 C C . VAL A 1 95 ? -9.578 -9.055 1.438 1 96.88 95 VAL A C 1
ATOM 704 O O . VAL A 1 95 ? -8.852 -8.617 2.334 1 96.88 95 VAL A O 1
ATOM 707 N N . ARG A 1 96 ? -10.086 -10.312 1.42 1 98.12 96 ARG A N 1
ATOM 708 C CA . ARG A 1 96 ? -9.828 -11.156 2.584 1 98.12 96 ARG A CA 1
ATOM 709 C C . ARG A 1 96 ? -9.289 -12.516 2.164 1 98.12 96 ARG A C 1
ATOM 711 O O . ARG A 1 96 ? -8.914 -13.328 3.012 1 98.12 96 ARG A O 1
ATOM 718 N N . ASN A 1 97 ? -9.227 -12.781 0.817 1 98.62 97 ASN A N 1
ATOM 719 C CA . ASN A 1 97 ? -8.781 -14.078 0.301 1 98.62 97 ASN A CA 1
ATOM 720 C C . ASN A 1 97 ? -7.648 -13.922 -0.704 1 98.62 97 ASN A C 1
ATOM 722 O O . ASN A 1 97 ? -7.801 -13.242 -1.722 1 98.62 97 ASN A O 1
ATOM 726 N N . ILE A 1 98 ? -6.512 -14.617 -0.391 1 98.81 98 ILE A N 1
ATOM 727 C CA . ILE A 1 98 ? -5.34 -14.531 -1.258 1 98.81 98 ILE A CA 1
ATOM 728 C C . ILE A 1 98 ? -4.789 -15.938 -1.507 1 98.81 98 ILE A C 1
ATOM 730 O O . ILE A 1 98 ? -4.668 -16.734 -0.577 1 98.81 98 ILE A O 1
ATOM 734 N N . VAL A 1 99 ? -4.535 -16.25 -2.703 1 98.88 99 VAL A N 1
ATOM 735 C CA . VAL A 1 99 ? -3.787 -17.422 -3.125 1 98.88 99 VAL A CA 1
ATOM 736 C C . VAL A 1 99 ? -2.514 -17 -3.854 1 98.88 99 VAL A C 1
ATOM 738 O O . VAL A 1 99 ? -2.559 -16.156 -4.75 1 98.88 99 VAL A O 1
ATOM 741 N N . TYR A 1 100 ? -1.357 -17.516 -3.463 1 98.88 100 TYR A N 1
ATOM 742 C CA . TYR A 1 100 ? -0.165 -17.125 -4.211 1 98.88 100 TYR A CA 1
ATOM 743 C C . TYR A 1 100 ? 0.675 -18.359 -4.559 1 98.88 100 TYR A C 1
ATOM 745 O O . TYR A 1 100 ? 0.523 -19.406 -3.945 1 98.88 100 TYR A O 1
ATOM 753 N N . ALA A 1 101 ? 1.482 -18.266 -5.543 1 98.56 101 ALA A N 1
ATOM 754 C CA . ALA A 1 101 ? 2.25 -19.391 -6.07 1 98.56 101 ALA A CA 1
ATOM 755 C C . ALA A 1 101 ? 3.619 -19.484 -5.402 1 98.56 101 ALA A C 1
ATOM 757 O O . ALA A 1 101 ? 3.924 -20.469 -4.73 1 98.56 101 ALA A O 1
ATOM 758 N N . TYR A 1 102 ? 4.391 -18.438 -5.438 1 98.12 102 TYR A N 1
ATOM 759 C CA . TYR A 1 102 ? 5.789 -18.422 -5.02 1 98.12 102 TYR A CA 1
ATOM 760 C C . TYR A 1 102 ? 6.004 -17.453 -3.875 1 98.12 102 TYR A C 1
ATOM 762 O O . TYR A 1 102 ? 5.461 -16.344 -3.889 1 98.12 102 TYR A O 1
ATOM 770 N N . GLU A 1 103 ? 6.762 -17.812 -2.807 1 98 103 GLU A N 1
ATOM 771 C CA . GLU A 1 103 ? 7.016 -16.969 -1.651 1 98 103 GLU A CA 1
ATOM 772 C C . GLU A 1 103 ? 8.047 -15.883 -1.979 1 98 103 GLU A C 1
ATOM 774 O O . GLU A 1 103 ? 8.992 -16.125 -2.725 1 98 103 GLU A O 1
ATOM 779 N N . ASP A 1 104 ? 7.82 -14.742 -1.526 1 97.94 104 ASP A N 1
ATOM 780 C CA . ASP A 1 104 ? 8.812 -13.68 -1.577 1 97.94 104 ASP A CA 1
ATOM 781 C C . ASP A 1 104 ? 9.688 -13.68 -0.326 1 97.94 104 ASP A C 1
ATOM 783 O O . ASP A 1 104 ? 9.391 -12.984 0.647 1 97.94 104 ASP A O 1
ATOM 787 N N . ALA A 1 105 ? 10.766 -14.359 -0.383 1 96.5 105 ALA A N 1
ATOM 788 C CA . ALA A 1 105 ? 11.648 -14.562 0.756 1 96.5 105 ALA A CA 1
ATOM 789 C C . ALA A 1 105 ? 12.312 -13.258 1.183 1 96.5 105 ALA A C 1
ATOM 791 O O . ALA A 1 105 ? 12.883 -13.172 2.271 1 96.5 105 ALA A 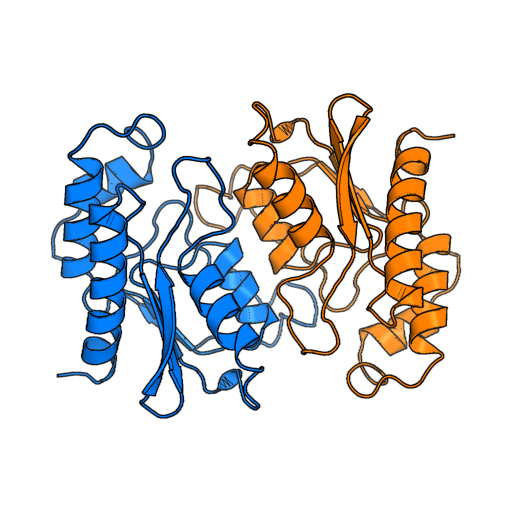O 1
ATOM 792 N N . MET A 1 106 ? 12.211 -12.25 0.382 1 96.56 106 MET A N 1
ATOM 793 C CA . MET A 1 106 ? 12.875 -10.977 0.646 1 96.56 106 MET A CA 1
ATOM 794 C C . MET A 1 106 ? 11.867 -9.93 1.125 1 96.56 106 MET A C 1
ATOM 796 O O . MET A 1 106 ? 12.117 -9.227 2.105 1 96.56 106 MET A O 1
ATOM 800 N N . GLY A 1 107 ? 10.688 -9.883 0.489 1 97.31 107 GLY A N 1
ATOM 801 C CA . GLY A 1 107 ? 9.82 -8.742 0.731 1 97.31 107 GLY A CA 1
ATOM 802 C C . GLY A 1 107 ? 8.367 -9.133 0.92 1 97.31 107 GLY A C 1
ATOM 803 O O . GLY A 1 107 ? 7.469 -8.305 0.762 1 97.31 107 GLY A O 1
ATOM 804 N N . GLY A 1 108 ? 8.07 -10.352 1.172 1 98.31 108 GLY A N 1
ATOM 805 C CA . GLY A 1 108 ? 6.695 -10.773 1.399 1 98.31 108 GLY A CA 1
ATOM 806 C C . GLY A 1 108 ? 6.02 -10.016 2.531 1 98.31 108 GLY A C 1
ATOM 807 O O . GLY A 1 108 ? 6.656 -9.711 3.541 1 98.31 108 GLY A O 1
ATOM 808 N N . GLY A 1 109 ? 4.762 -9.789 2.352 1 98.12 109 GLY A N 1
ATOM 809 C CA . GLY A 1 109 ? 4.051 -8.977 3.328 1 98.12 109 GLY A CA 1
ATOM 810 C C . GLY A 1 109 ? 3.02 -9.758 4.121 1 98.12 109 GLY A C 1
ATOM 811 O O . GLY A 1 109 ? 2.42 -9.227 5.059 1 98.12 109 GLY A O 1
ATOM 812 N N . THR A 1 110 ? 2.773 -11.031 3.881 1 97.69 110 THR A N 1
ATOM 813 C CA . THR A 1 110 ? 1.618 -11.75 4.402 1 97.69 110 THR A CA 1
ATOM 814 C C . THR A 1 110 ? 1.852 -12.164 5.852 1 97.69 110 THR A C 1
ATOM 816 O O . THR A 1 110 ? 0.929 -12.633 6.527 1 97.69 110 THR A O 1
ATOM 819 N N . SER A 1 111 ? 3.035 -11.914 6.379 1 94.25 111 SER A N 1
ATOM 820 C CA . SER A 1 111 ? 3.318 -12.219 7.777 1 94.25 111 SER A CA 1
ATOM 821 C C . SER A 1 111 ? 2.99 -11.039 8.68 1 94.25 111 SER A C 1
ATOM 823 O O . SER A 1 111 ? 3.254 -11.078 9.883 1 94.25 111 SER A O 1
ATOM 825 N N . LEU A 1 112 ? 2.449 -10.062 8.141 1 95.25 112 LEU A N 1
ATOM 826 C CA . LEU A 1 112 ? 2.076 -8.859 8.875 1 95.25 112 LEU A CA 1
ATOM 827 C C . LEU A 1 112 ? 1.182 -9.203 10.062 1 95.25 112 LEU A C 1
ATOM 829 O O . LEU A 1 112 ? 0.12 -9.812 9.891 1 95.25 112 LEU A O 1
ATOM 833 N N . PRO A 1 113 ? 1.535 -8.867 11.273 1 95.19 113 PRO A N 1
ATOM 834 C CA . PRO A 1 113 ? 0.7 -9.148 12.445 1 95.19 113 PRO A CA 1
ATOM 835 C C . PRO A 1 113 ? -0.445 -8.148 12.602 1 95.19 113 PRO A C 1
ATOM 837 O O . PRO A 1 113 ? -0.344 -7.211 13.398 1 95.19 113 PRO A O 1
ATOM 840 N N . LEU A 1 114 ? -1.523 -8.422 12.062 1 96.5 114 LEU A N 1
ATOM 841 C CA . LEU A 1 114 ? -2.645 -7.488 11.969 1 96.5 114 LEU A CA 1
ATOM 842 C C . LEU A 1 114 ? -3.186 -7.156 13.359 1 96.5 114 LEU A C 1
ATOM 844 O O . LEU A 1 114 ? -3.613 -6.027 13.609 1 96.5 114 LEU A O 1
ATOM 848 N N . SER A 1 115 ? -3.121 -8.094 14.32 1 95.94 115 SER A N 1
ATOM 849 C CA . SER A 1 115 ? -3.699 -7.91 15.648 1 95.94 115 SER A CA 1
ATOM 850 C C . SER A 1 115 ? -2.975 -6.812 16.422 1 95.94 115 SER A C 1
ATOM 852 O O . SER A 1 115 ? -3.488 -6.312 17.422 1 95.94 115 SER A O 1
ATOM 854 N N . GLN A 1 116 ? -1.804 -6.402 15.945 1 95.62 116 GLN A N 1
ATOM 855 C CA . GLN A 1 116 ? -1.002 -5.398 16.641 1 95.62 116 GLN A CA 1
ATOM 856 C C . GLN A 1 116 ? -1.134 -4.031 15.984 1 95.62 116 GLN A C 1
ATOM 858 O O . GLN A 1 116 ? -0.441 -3.084 16.359 1 95.62 116 GLN A O 1
ATOM 863 N N . LEU A 1 117 ? -2.012 -3.93 15.062 1 97.25 117 LEU A N 1
ATOM 864 C CA . LEU A 1 117 ? -2.133 -2.701 14.289 1 97.25 117 LEU A CA 1
ATOM 865 C C . LEU A 1 117 ? -3.365 -1.909 14.711 1 97.25 117 LEU A C 1
ATOM 867 O O . LEU A 1 117 ? -4.02 -2.25 15.695 1 97.25 117 LEU A O 1
ATOM 871 N N . ALA A 1 118 ? -3.605 -0.767 14.094 1 97.5 118 ALA A N 1
ATOM 872 C CA . ALA A 1 118 ? -4.727 0.122 14.383 1 97.5 118 ALA A CA 1
ATOM 873 C C . ALA A 1 118 ? -6.055 -0.628 14.312 1 97.5 118 ALA A C 1
ATOM 875 O O . ALA A 1 118 ? -6.145 -1.686 13.688 1 97.5 118 ALA A O 1
ATOM 876 N N . PRO A 1 119 ? -7.082 -0.119 14.891 1 97.44 119 PRO A N 1
ATOM 877 C CA . PRO A 1 119 ? -8.359 -0.818 15.055 1 97.44 119 PRO A CA 1
ATOM 878 C C . PRO A 1 119 ? -8.961 -1.269 13.727 1 97.44 119 PRO A C 1
ATOM 880 O O . PRO A 1 119 ? -9.641 -2.295 13.664 1 97.44 119 PRO A O 1
ATOM 883 N N . LEU A 1 120 ? -8.703 -0.565 12.727 1 96.31 120 LEU A N 1
ATOM 884 C CA . LEU A 1 120 ? -9.273 -0.905 11.422 1 96.31 120 LEU A CA 1
ATOM 885 C C . LEU A 1 120 ? -8.797 -2.279 10.969 1 96.31 120 LEU A C 1
ATOM 887 O O . LEU A 1 120 ? -9.516 -2.986 10.258 1 96.31 120 LEU A O 1
ATOM 891 N N . TYR A 1 121 ? -7.566 -2.67 11.469 1 97.44 121 TYR A N 1
ATOM 892 C CA . TYR A 1 121 ? -6.926 -3.867 10.93 1 97.44 121 TYR A CA 1
ATOM 893 C C . TYR A 1 121 ? -6.945 -5 11.945 1 97.44 121 TYR A C 1
ATOM 895 O O . TYR A 1 121 ? -6.867 -6.176 11.578 1 97.44 121 TYR A O 1
ATOM 903 N N . ALA A 1 122 ? -6.953 -4.734 13.219 1 96.88 122 ALA A N 1
ATOM 904 C CA . ALA A 1 122 ? -6.668 -5.645 14.32 1 96.88 122 ALA A CA 1
ATOM 905 C C . ALA A 1 122 ? -7.633 -6.828 14.32 1 96.88 122 ALA A C 1
ATOM 907 O O . ALA A 1 122 ? -7.262 -7.938 14.711 1 96.88 122 ALA A O 1
ATOM 908 N N . GLY A 1 123 ? -8.82 -6.703 13.789 1 96.31 123 GLY A N 1
ATOM 909 C CA . GLY A 1 123 ? -9.805 -7.773 13.828 1 96.31 123 GLY A CA 1
ATOM 910 C C . GLY A 1 123 ? -9.938 -8.516 12.508 1 96.31 123 GLY A C 1
ATOM 911 O O . GLY A 1 123 ? -10.711 -9.469 12.398 1 96.31 123 GLY A O 1
ATOM 912 N N . ILE A 1 124 ? -9.125 -8.172 11.617 1 97.5 124 ILE A N 1
ATOM 913 C CA . ILE A 1 124 ? -9.25 -8.75 10.289 1 97.5 124 ILE A CA 1
ATOM 914 C C . ILE A 1 124 ? -8.602 -10.125 10.266 1 97.5 124 ILE A C 1
ATOM 916 O O . ILE A 1 124 ? -7.516 -10.32 10.82 1 97.5 124 ILE A O 1
ATOM 920 N N . ARG A 1 125 ? -9.289 -11.055 9.688 1 96.62 125 ARG A N 1
ATOM 921 C CA . ARG A 1 125 ? -8.758 -12.391 9.414 1 96.62 125 ARG A CA 1
ATOM 922 C C . ARG A 1 125 ? -8.594 -12.609 7.91 1 96.62 125 ARG A C 1
ATOM 924 O O . ARG A 1 125 ? -9.555 -12.477 7.148 1 96.62 125 ARG A O 1
ATOM 931 N N . MET A 1 126 ? -7.379 -12.914 7.57 1 98.06 126 MET A N 1
ATOM 932 C CA . MET A 1 126 ? -7.074 -13.18 6.164 1 98.06 126 MET A CA 1
ATOM 933 C C . MET A 1 126 ? -6.996 -14.68 5.895 1 98.06 126 MET A C 1
ATOM 935 O O . MET A 1 126 ? -6.457 -15.43 6.707 1 98.06 126 MET A O 1
ATOM 939 N N . ASN A 1 127 ? -7.594 -15.07 4.777 1 98.38 127 ASN A N 1
ATOM 940 C CA . ASN A 1 127 ? -7.422 -16.422 4.258 1 98.38 127 ASN A CA 1
ATOM 941 C C . ASN A 1 127 ? -6.344 -16.469 3.182 1 98.38 127 ASN A C 1
ATOM 943 O O . ASN A 1 127 ? -6.535 -15.969 2.074 1 98.38 127 ASN A O 1
ATOM 947 N N . ILE A 1 128 ? -5.246 -17.125 3.512 1 98.62 128 ILE A N 1
ATOM 948 C CA . ILE A 1 128 ? -4.105 -17.156 2.6 1 98.62 128 ILE A CA 1
ATOM 949 C C . ILE A 1 128 ? -3.734 -18.594 2.281 1 98.62 128 ILE A C 1
ATOM 951 O O . ILE A 1 128 ? -3.504 -19.391 3.189 1 98.62 128 ILE A O 1
ATOM 955 N N . ARG A 1 129 ? -3.748 -18.938 1.009 1 98.44 129 ARG A N 1
ATOM 956 C CA . ARG A 1 129 ? -3.281 -20.234 0.523 1 98.44 129 ARG A CA 1
ATOM 957 C C . ARG A 1 129 ? -2.006 -20.078 -0.299 1 98.44 129 ARG A C 1
ATOM 959 O O . ARG A 1 129 ? -2.047 -19.609 -1.437 1 98.44 129 ARG A O 1
ATOM 966 N N . PRO A 1 130 ? -0.897 -20.547 0.243 1 98.25 130 PRO A N 1
ATOM 967 C CA . PRO A 1 130 ? 0.382 -20.406 -0.456 1 98.25 130 PRO A CA 1
ATOM 968 C C . PRO A 1 130 ? 0.701 -21.594 -1.349 1 98.25 130 PRO A C 1
ATOM 970 O O . PRO A 1 130 ? 0.074 -22.656 -1.221 1 98.25 130 PRO A O 1
ATOM 973 N N . HIS A 1 131 ? 1.546 -21.391 -2.393 1 97.94 131 HIS A N 1
ATOM 974 C CA . HIS A 1 131 ? 2.322 -22.406 -3.105 1 97.94 131 HIS A CA 1
ATOM 975 C C . HIS A 1 131 ? 1.451 -23.172 -4.094 1 97.94 131 HIS A C 1
ATOM 977 O O . HIS A 1 131 ? 1.646 -24.359 -4.297 1 97.94 131 HIS A O 1
ATOM 983 N N . VAL A 1 132 ? 0.394 -22.516 -4.566 1 98.25 132 VAL A N 1
ATOM 984 C CA . VAL A 1 132 ? -0.379 -23.094 -5.66 1 98.25 132 VAL A CA 1
ATOM 985 C C . VAL A 1 132 ? 0.366 -22.891 -6.98 1 98.25 132 VAL A C 1
ATOM 987 O O . VAL A 1 132 ? 0.566 -21.766 -7.422 1 98.25 132 VAL A O 1
ATOM 990 N N . LEU A 1 133 ? 0.789 -23.953 -7.602 1 97.69 133 LEU A N 1
ATOM 991 C CA . LEU A 1 133 ? 1.599 -23.953 -8.812 1 97.69 133 LEU A CA 1
ATOM 992 C C . LEU A 1 133 ? 2.922 -23.234 -8.586 1 97.69 133 LEU A C 1
ATOM 994 O O . LEU A 1 133 ? 3.371 -22.469 -9.438 1 97.69 133 LEU A O 1
ATOM 998 N N . ARG A 1 134 ? 3.527 -23.453 -7.434 1 97.88 134 ARG A N 1
ATOM 999 C CA . ARG A 1 134 ? 4.77 -22.812 -7.008 1 97.88 134 ARG A CA 1
ATOM 1000 C C . ARG A 1 134 ? 5.891 -23.078 -8.008 1 97.88 134 ARG A C 1
ATOM 1002 O O . ARG A 1 134 ? 6.633 -22.156 -8.367 1 97.88 134 ARG A O 1
ATOM 1009 N N . ALA A 1 135 ? 6.02 -24.266 -8.531 1 97.38 135 ALA A N 1
ATOM 1010 C CA . ALA A 1 135 ? 7.109 -24.656 -9.422 1 97.38 135 ALA A CA 1
ATOM 1011 C C . ALA A 1 135 ? 7.066 -23.859 -10.719 1 97.38 135 ALA A C 1
ATOM 1013 O O . ALA A 1 135 ? 8.109 -23.5 -11.266 1 97.38 135 ALA A O 1
ATOM 1014 N N . ARG A 1 136 ? 5.91 -23.609 -11.18 1 97.5 136 ARG A N 1
ATOM 1015 C CA . ARG A 1 136 ? 5.762 -22.859 -12.422 1 97.5 136 ARG A CA 1
ATOM 1016 C C . ARG A 1 136 ? 6.211 -21.406 -12.242 1 97.5 136 ARG A C 1
ATOM 1018 O O . ARG A 1 136 ? 6.934 -20.875 -13.078 1 97.5 136 ARG A O 1
ATOM 1025 N N . SER A 1 137 ? 5.785 -20.828 -11.188 1 98.19 137 SER A N 1
ATOM 1026 C CA . SER A 1 137 ? 6.211 -19.453 -10.914 1 98.19 137 SER A CA 1
ATOM 1027 C C . SER A 1 137 ? 7.711 -19.391 -10.664 1 98.19 137 SER A C 1
ATOM 1029 O O . SER A 1 137 ? 8.391 -18.484 -11.172 1 98.19 137 SER A O 1
ATOM 1031 N N . LEU A 1 138 ? 8.203 -20.312 -9.891 1 97.62 138 LEU A N 1
ATOM 1032 C CA . LEU A 1 138 ? 9.633 -20.391 -9.617 1 97.62 138 LEU A CA 1
ATOM 1033 C C . LEU A 1 138 ? 10.438 -20.406 -10.914 1 97.62 138 LEU A C 1
ATOM 1035 O O . LEU A 1 138 ? 11.43 -19.688 -11.047 1 97.62 138 LEU A O 1
ATOM 1039 N N . ARG A 1 139 ? 10.031 -21.156 -11.891 1 96.88 139 ARG A N 1
ATOM 1040 C CA . ARG A 1 139 ? 10.742 -21.281 -13.156 1 96.88 139 ARG A CA 1
ATOM 1041 C C . ARG A 1 139 ? 10.781 -19.938 -13.883 1 96.88 139 ARG A C 1
ATOM 1043 O O . ARG A 1 139 ? 11.789 -19.594 -14.516 1 96.88 139 ARG A O 1
ATOM 1050 N N . LEU A 1 140 ? 9.695 -19.203 -13.852 1 97.12 140 LEU A N 1
ATOM 1051 C CA . LEU A 1 140 ? 9.68 -17.891 -14.469 1 97.12 140 LEU A CA 1
ATOM 1052 C C . LEU A 1 140 ? 10.703 -16.969 -13.812 1 97.12 140 LEU A C 1
ATOM 1054 O O . LEU A 1 140 ? 11.414 -16.234 -14.5 1 97.12 140 LEU A O 1
ATOM 1058 N N . PHE A 1 141 ? 10.797 -17.016 -12.461 1 95.75 141 PHE A N 1
ATOM 1059 C CA . PHE A 1 141 ? 11.75 -16.188 -11.75 1 95.75 141 PHE A CA 1
ATOM 1060 C C . PHE A 1 141 ? 13.18 -16.625 -12.031 1 95.75 141 PHE A C 1
ATOM 1062 O O . PHE A 1 141 ? 14.086 -15.797 -12.148 1 95.75 141 PHE A O 1
ATOM 1069 N N . GLN A 1 142 ? 13.406 -17.953 -12.148 1 95.81 142 GLN A N 1
ATOM 1070 C CA . GLN A 1 142 ? 14.734 -18.453 -12.484 1 95.81 142 GLN A CA 1
ATOM 1071 C C . GLN A 1 142 ? 15.156 -18 -13.883 1 95.81 142 GLN A C 1
ATOM 1073 O O . GLN A 1 142 ? 16.312 -17.656 -14.102 1 95.81 142 GLN A O 1
ATOM 1078 N N . GLN A 1 143 ? 14.211 -18.016 -14.797 1 95 143 GLN A N 1
ATOM 1079 C CA . GLN A 1 143 ? 14.484 -17.484 -16.125 1 95 143 GLN A CA 1
ATOM 1080 C C . GLN A 1 143 ? 14.844 -16.016 -16.078 1 95 143 GLN A C 1
ATOM 1082 O O . GLN A 1 143 ? 15.789 -15.57 -16.734 1 95 143 GLN A O 1
ATOM 1087 N N . PHE A 1 144 ? 14.125 -15.242 -15.297 1 94.62 144 PHE A N 1
ATOM 1088 C CA . PHE A 1 144 ? 14.375 -13.812 -15.133 1 94.62 144 PHE A CA 1
ATOM 1089 C C . PHE A 1 144 ? 15.773 -13.57 -14.586 1 94.62 144 PHE A C 1
ATOM 1091 O O . PHE A 1 144 ? 16.516 -12.742 -15.117 1 94.62 144 PHE A O 1
ATOM 1098 N N . PHE A 1 145 ? 16.203 -14.297 -13.562 1 93.19 145 PHE A N 1
ATOM 1099 C CA . PHE A 1 145 ? 17.453 -14.062 -12.852 1 93.19 145 PHE A CA 1
ATOM 1100 C C . PHE A 1 145 ? 18.625 -14.695 -13.594 1 93.19 145 PHE A C 1
ATOM 1102 O O . PHE A 1 145 ? 19.797 -14.477 -13.242 1 93.19 145 PHE A O 1
ATOM 1109 N N . SER A 1 146 ? 18.344 -15.5 -14.578 1 90.19 146 SER A N 1
ATOM 1110 C CA . SER A 1 146 ? 19.422 -16.094 -15.375 1 90.19 146 SER A CA 1
ATOM 1111 C C . SER A 1 146 ? 20.016 -15.062 -16.344 1 90.19 146 SER A C 1
ATOM 1113 O O . SER A 1 146 ? 21.078 -15.281 -16.906 1 90.19 146 SER A O 1
ATOM 1115 N N . ARG A 1 147 ? 19.297 -13.953 -16.5 1 87.94 147 ARG A N 1
ATOM 1116 C CA . ARG A 1 147 ? 19.781 -12.82 -17.266 1 87.94 147 ARG A CA 1
ATOM 1117 C C . ARG A 1 147 ? 20.328 -11.727 -16.359 1 87.94 147 ARG A C 1
ATOM 1119 O O . ARG A 1 147 ? 19.906 -11.617 -15.195 1 87.94 147 ARG A O 1
ATOM 1126 N N . PRO A 1 148 ? 21.281 -10.984 -16.844 1 80.44 148 PRO A N 1
ATOM 1127 C CA . PRO A 1 148 ? 21.828 -9.922 -15.992 1 80.44 148 PRO A CA 1
ATOM 1128 C C . PRO A 1 148 ? 20.75 -8.938 -15.516 1 80.44 148 PRO A C 1
ATOM 1130 O O . PRO A 1 148 ? 19.922 -8.5 -16.312 1 80.44 148 PRO A O 1
ATOM 1133 N N . GLN A 1 149 ? 20.766 -8.797 -14.234 1 79.38 149 GLN A N 1
ATOM 1134 C CA . GLN A 1 149 ? 19.859 -7.844 -13.602 1 79.38 149 GLN A CA 1
ATOM 1135 C C . GLN A 1 149 ? 20.641 -6.816 -12.781 1 79.38 149 GLN A C 1
ATOM 1137 O O . GLN A 1 149 ? 21 -7.082 -11.633 1 79.38 149 GLN A O 1
ATOM 1142 N N . PRO A 1 150 ? 20.859 -5.727 -13.281 1 71.06 150 PRO A N 1
ATOM 1143 C CA . PRO A 1 150 ? 21.719 -4.738 -12.625 1 71.06 150 PRO A CA 1
ATOM 1144 C C . PRO A 1 150 ? 21.281 -4.422 -11.203 1 71.06 150 PRO A C 1
ATOM 1146 O O . PRO A 1 150 ? 22.125 -4.246 -10.312 1 71.06 150 PRO A O 1
ATOM 1149 N N . TYR A 1 151 ? 20.094 -4.422 -10.859 1 70.81 151 TYR A N 1
ATOM 1150 C CA . TYR A 1 151 ? 19.625 -3.943 -9.562 1 70.81 151 TYR A CA 1
ATOM 1151 C C . TYR A 1 151 ? 19.297 -5.109 -8.633 1 70.81 151 TYR A C 1
ATOM 1153 O O . TYR A 1 151 ? 19.375 -4.98 -7.414 1 70.81 151 TYR A O 1
ATOM 1161 N N . LEU A 1 152 ? 19.109 -6.359 -9.234 1 80.38 152 LEU A N 1
ATOM 1162 C CA . LEU A 1 152 ? 18.594 -7.441 -8.406 1 80.38 152 LEU A CA 1
ATOM 1163 C C . LEU A 1 152 ? 19.547 -8.633 -8.406 1 80.38 152 LEU A C 1
ATOM 1165 O O . LEU A 1 152 ? 19.359 -9.578 -7.637 1 80.38 152 LEU A O 1
ATOM 1169 N N . GLN A 1 153 ? 20.594 -8.656 -9.148 1 80.94 153 GLN A N 1
ATOM 1170 C CA . GLN A 1 153 ? 21.453 -9.812 -9.352 1 80.94 153 GLN A CA 1
ATOM 1171 C C . GLN A 1 153 ? 22.078 -10.273 -8.031 1 80.94 153 GLN A C 1
ATOM 1173 O O . GLN A 1 153 ? 22.234 -11.477 -7.809 1 80.94 153 GLN A O 1
ATOM 1178 N N . ASP A 1 154 ? 22.344 -9.492 -7.098 1 86.62 154 ASP A N 1
ATOM 1179 C CA . ASP A 1 154 ? 22.984 -9.906 -5.855 1 86.62 154 ASP A CA 1
ATOM 1180 C C . ASP A 1 154 ? 22.047 -9.711 -4.664 1 86.62 154 ASP A C 1
ATOM 1182 O O . ASP A 1 154 ? 22.469 -9.812 -3.512 1 86.62 154 ASP A O 1
ATOM 1186 N N . SER A 1 155 ? 20.906 -9.703 -5.043 1 90.44 155 SER A N 1
ATOM 1187 C CA . SER A 1 155 ? 19.938 -9.523 -3.975 1 90.44 155 SER A CA 1
ATOM 1188 C C . SER A 1 155 ? 19.641 -10.844 -3.271 1 90.44 155 SER A C 1
ATOM 1190 O O . SER A 1 155 ? 19.953 -11.914 -3.787 1 90.44 155 SER A O 1
ATOM 1192 N N . LEU A 1 156 ? 19.062 -10.742 -2.09 1 94.38 156 LEU A N 1
ATOM 1193 C CA . LEU A 1 156 ? 18.609 -11.914 -1.354 1 94.38 156 LEU A CA 1
ATOM 1194 C C . LEU A 1 156 ? 17.625 -12.734 -2.186 1 94.38 156 LEU A C 1
ATOM 1196 O O . LEU A 1 156 ? 17.703 -13.969 -2.209 1 94.38 156 LEU A O 1
ATOM 1200 N N . LEU A 1 157 ? 16.75 -12.086 -2.867 1 94.19 157 LEU A N 1
ATOM 1201 C CA . LEU A 1 157 ? 15.734 -12.773 -3.662 1 94.19 157 LEU A CA 1
ATOM 1202 C C . LEU A 1 157 ? 16.375 -13.578 -4.789 1 94.19 157 LEU A C 1
ATOM 1204 O O . LEU A 1 157 ? 15.992 -14.727 -5.039 1 94.19 157 LEU A O 1
ATOM 1208 N N . CYS A 1 158 ? 17.297 -12.977 -5.465 1 94.06 158 CYS A N 1
ATOM 1209 C CA . CYS A 1 158 ? 18 -13.656 -6.551 1 94.06 158 CYS A CA 1
ATOM 1210 C C . CYS A 1 158 ? 18.688 -14.914 -6.047 1 94.06 158 CYS A C 1
ATOM 1212 O O . CYS A 1 158 ? 18.484 -16 -6.594 1 94.06 158 CYS A O 1
ATOM 1214 N N . ARG A 1 159 ? 19.484 -14.758 -4.98 1 94.62 159 ARG A N 1
ATOM 1215 C CA . ARG A 1 159 ? 20.219 -15.891 -4.422 1 94.62 159 ARG A CA 1
ATOM 1216 C C . ARG A 1 159 ? 19.266 -16.984 -3.947 1 94.62 159 ARG A C 1
ATOM 1218 O O . ARG A 1 159 ? 19.469 -18.156 -4.234 1 94.62 159 ARG A O 1
ATOM 1225 N N . TYR A 1 160 ? 18.25 -16.562 -3.277 1 95.88 160 TYR A N 1
ATOM 1226 C CA . TYR A 1 160 ? 17.234 -17.5 -2.791 1 95.88 160 TYR A CA 1
ATOM 1227 C C . TYR A 1 160 ? 16.609 -18.266 -3.945 1 95.88 160 TYR A C 1
ATOM 1229 O O . TYR A 1 160 ? 16.516 -19.484 -3.914 1 95.88 160 TYR A O 1
ATOM 1237 N N . THR A 1 161 ? 16.172 -17.562 -4.953 1 95.31 161 THR A N 1
ATOM 1238 C CA . THR A 1 161 ? 15.43 -18.125 -6.082 1 95.31 161 THR A CA 1
ATOM 1239 C C . THR A 1 161 ? 16.297 -19.125 -6.852 1 95.31 161 THR A C 1
ATOM 1241 O O . THR A 1 161 ? 15.844 -20.234 -7.145 1 95.31 161 THR A O 1
ATOM 1244 N N . LEU A 1 162 ? 17.5 -18.75 -7.145 1 93.75 162 LEU A N 1
ATOM 1245 C CA . LEU A 1 162 ? 18.375 -19.609 -7.938 1 93.75 162 LEU A CA 1
ATOM 1246 C C . LEU A 1 162 ? 18.781 -20.844 -7.152 1 93.75 162 LEU A C 1
ATOM 1248 O O . LEU A 1 162 ? 19.172 -21.859 -7.742 1 93.75 162 LEU A O 1
ATOM 1252 N N . GLY A 1 163 ? 18.641 -20.734 -5.836 1 93.88 163 GLY A N 1
ATOM 1253 C CA . GLY A 1 163 ? 18.969 -21.875 -4.996 1 93.88 163 GLY A CA 1
ATOM 1254 C C . GLY A 1 163 ? 17.812 -22.828 -4.785 1 93.88 163 GLY A C 1
ATOM 1255 O O . GLY A 1 163 ? 17.969 -23.891 -4.191 1 93.88 163 GLY A O 1
ATOM 1256 N N . GLN A 1 164 ? 16.609 -22.438 -5.254 1 92.75 164 GLN A N 1
ATOM 1257 C CA . GLN A 1 164 ? 15.406 -23.234 -5.012 1 92.75 164 GLN A CA 1
ATOM 1258 C C . GLN A 1 164 ? 15.289 -24.375 -6.027 1 92.75 164 GLN A C 1
ATOM 1260 O O . GLN A 1 164 ? 15.805 -24.281 -7.141 1 92.75 164 GLN A O 1
ATOM 1265 N N . THR A 1 165 ? 14.633 -25.469 -5.551 1 86.69 165 THR A N 1
ATOM 1266 C CA . THR A 1 165 ? 14.219 -26.562 -6.418 1 86.69 165 THR A CA 1
ATOM 1267 C C . THR A 1 165 ? 12.695 -26.672 -6.465 1 86.69 165 THR A C 1
ATOM 1269 O O . THR A 1 165 ? 11.992 -25.938 -5.773 1 86.69 165 THR A O 1
ATOM 1272 N N . SER A 1 166 ? 12.266 -27.5 -7.359 1 77.62 166 SER A N 1
ATOM 1273 C CA . SER A 1 166 ? 10.82 -27.609 -7.559 1 77.62 166 SER A CA 1
ATOM 1274 C C . SER A 1 166 ? 10.125 -28.094 -6.289 1 77.62 166 SER A C 1
ATOM 1276 O O . SER A 1 166 ? 8.922 -27.875 -6.113 1 77.62 166 SER A O 1
ATOM 1278 N N . THR A 1 167 ? 10.906 -28.656 -5.449 1 72.12 167 THR A N 1
ATOM 1279 C CA . THR A 1 167 ? 10.32 -29.141 -4.207 1 72.12 167 THR A CA 1
ATOM 1280 C C . THR A 1 167 ? 10.484 -28.109 -3.094 1 72.12 167 THR A C 1
ATOM 1282 O O . THR A 1 167 ? 11.477 -27.375 -3.053 1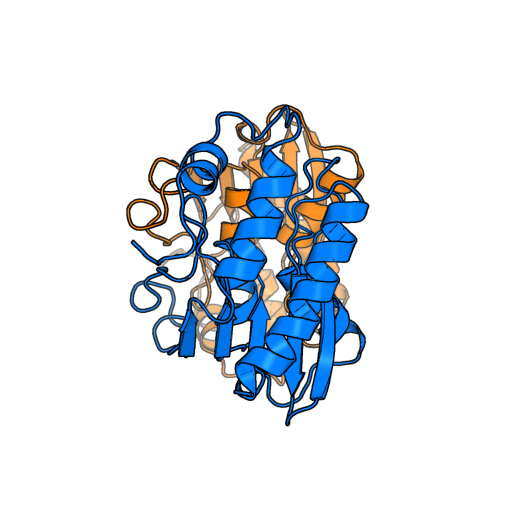 72.12 167 THR A O 1
ATOM 1285 N N . LEU A 1 168 ? 9.266 -27.734 -2.371 1 68.31 168 LEU A N 1
ATOM 1286 C CA . LEU A 1 168 ? 9.305 -26.781 -1.267 1 68.31 168 LEU A CA 1
ATOM 1287 C C . LEU A 1 168 ? 10.375 -27.172 -0.251 1 68.31 168 LEU A C 1
ATOM 1289 O O . LEU A 1 168 ? 10.609 -28.359 -0.019 1 68.31 168 LEU A O 1
ATOM 1293 N N . PRO A 1 169 ? 11.133 -26.234 0.298 1 54 169 PRO A N 1
ATOM 1294 C CA . PRO A 1 169 ? 12.086 -26.625 1.334 1 54 169 PRO A CA 1
ATOM 1295 C C . PRO A 1 169 ? 11.414 -27.281 2.539 1 54 169 PRO A C 1
ATOM 1297 O O . PRO A 1 169 ? 10.234 -27.031 2.807 1 54 169 PRO A O 1
ATOM 1300 N N . MET B 1 1 ? 9.438 30.422 11.664 1 63.31 1 MET B N 1
ATOM 1301 C CA . MET B 1 1 ? 8.609 29.25 11.43 1 63.31 1 MET B CA 1
ATOM 1302 C C . MET B 1 1 ? 9.477 28.016 11.211 1 63.31 1 MET B C 1
ATOM 1304 O O . MET B 1 1 ? 10.531 28.078 10.578 1 63.31 1 MET B O 1
ATOM 1308 N N . ASP B 1 2 ? 9.234 26.906 11.93 1 89.81 2 ASP B N 1
ATOM 1309 C CA . ASP B 1 2 ? 9.805 25.562 11.836 1 89.81 2 ASP B CA 1
ATOM 1310 C C . ASP B 1 2 ? 9.672 25.016 10.414 1 89.81 2 ASP B C 1
ATOM 1312 O O . ASP B 1 2 ? 8.648 25.203 9.766 1 89.81 2 ASP B O 1
ATOM 1316 N N . VAL B 1 3 ? 10.797 24.75 9.734 1 96.06 3 VAL B N 1
ATOM 1317 C CA . VAL B 1 3 ? 10.844 24.281 8.352 1 96.06 3 VAL B CA 1
ATOM 1318 C C . VAL B 1 3 ? 9.766 23.234 8.117 1 96.06 3 VAL B C 1
ATOM 1320 O O . VAL B 1 3 ? 9.125 23.219 7.062 1 96.06 3 VAL B O 1
ATOM 1323 N N . ASP B 1 4 ? 9.453 22.453 9.086 1 98.06 4 ASP B N 1
ATOM 1324 C CA . ASP B 1 4 ? 8.406 21.438 8.969 1 98.06 4 ASP B CA 1
ATOM 1325 C C . ASP B 1 4 ? 7.027 22.078 8.867 1 98.06 4 ASP B C 1
ATOM 1327 O O . ASP B 1 4 ? 6.18 21.625 8.102 1 98.06 4 ASP B O 1
ATOM 1331 N N . GLU B 1 5 ? 6.832 23.156 9.617 1 98.5 5 GLU B N 1
ATOM 1332 C CA . GLU B 1 5 ? 5.547 23.828 9.578 1 98.5 5 GLU B CA 1
ATOM 1333 C C . GLU B 1 5 ? 5.305 24.469 8.211 1 98.5 5 GLU B C 1
ATOM 1335 O O . GLU B 1 5 ? 4.184 24.453 7.699 1 98.5 5 GLU B O 1
ATOM 1340 N N . SER B 1 6 ? 6.344 25.016 7.645 1 98.31 6 SER B N 1
ATOM 1341 C CA . SER B 1 6 ? 6.211 25.656 6.336 1 98.31 6 SER B CA 1
ATOM 1342 C C . SER B 1 6 ? 5.785 24.656 5.273 1 98.31 6 SER B C 1
ATOM 1344 O O . SER B 1 6 ? 4.883 24.922 4.48 1 98.31 6 SER B O 1
ATOM 1346 N N . PHE B 1 7 ? 6.375 23.453 5.273 1 98.75 7 PHE B N 1
ATOM 1347 C CA . PHE B 1 7 ? 6.027 22.438 4.281 1 98.75 7 PHE B CA 1
ATOM 1348 C C . PHE B 1 7 ? 4.68 21.797 4.605 1 98.75 7 PHE B C 1
ATOM 1350 O O . PHE B 1 7 ? 3.924 21.438 3.697 1 98.75 7 PHE B O 1
ATOM 1357 N N . MET B 1 8 ? 4.367 21.703 5.918 1 98.75 8 MET B N 1
ATOM 1358 C CA . MET B 1 8 ? 3.061 21.172 6.289 1 98.75 8 MET B CA 1
ATOM 1359 C C . MET B 1 8 ? 1.945 22.109 5.828 1 98.75 8 MET B C 1
ATOM 1361 O O . MET B 1 8 ? 0.871 21.656 5.434 1 98.75 8 MET B O 1
ATOM 1365 N N . GLU B 1 9 ? 2.238 23.438 5.797 1 98.69 9 GLU B N 1
ATOM 1366 C CA . GLU B 1 9 ? 1.262 24.391 5.289 1 98.69 9 GLU B CA 1
ATOM 1367 C C . GLU B 1 9 ? 0.938 24.125 3.822 1 98.69 9 GLU B C 1
ATOM 1369 O O . GLU B 1 9 ? -0.216 24.234 3.404 1 98.69 9 GLU B O 1
ATOM 1374 N N . VAL B 1 10 ? 1.957 23.766 3.096 1 98.62 10 VAL B N 1
ATOM 1375 C CA . VAL B 1 10 ? 1.751 23.438 1.688 1 98.62 10 VAL B CA 1
ATOM 1376 C C . VAL B 1 10 ? 0.895 22.172 1.567 1 98.62 10 VAL B C 1
ATOM 1378 O O . VAL B 1 10 ? -0.015 22.109 0.737 1 98.62 10 VAL B O 1
ATOM 1381 N N . ALA B 1 11 ? 1.137 21.172 2.406 1 98.81 11 ALA B N 1
ATOM 1382 C CA . ALA B 1 11 ? 0.323 19.953 2.418 1 98.81 11 ALA B CA 1
ATOM 1383 C C . ALA B 1 11 ? -1.118 20.266 2.812 1 98.81 11 ALA B C 1
ATOM 1385 O O . ALA B 1 11 ? -2.059 19.734 2.221 1 98.81 11 ALA B O 1
ATOM 1386 N N . LEU B 1 12 ? -1.291 21.188 3.756 1 98.81 12 LEU B N 1
ATOM 1387 C CA . LEU B 1 12 ? -2.619 21.562 4.227 1 98.81 12 LEU B CA 1
ATOM 1388 C C . LEU B 1 12 ? -3.41 22.266 3.125 1 98.81 12 LEU B C 1
ATOM 1390 O O . LEU B 1 12 ? -4.633 22.109 3.041 1 98.81 12 LEU B O 1
ATOM 1394 N N . ALA B 1 13 ? -2.705 23 2.283 1 98.69 13 ALA B N 1
ATOM 1395 C CA . ALA B 1 13 ? -3.375 23.609 1.136 1 98.69 13 ALA B CA 1
ATOM 1396 C C . ALA B 1 13 ? -3.949 22.547 0.208 1 98.69 13 ALA B C 1
ATOM 1398 O O . ALA B 1 13 ? -5.043 22.719 -0.339 1 98.69 13 ALA B O 1
ATOM 1399 N N . GLN B 1 14 ? -3.225 21.422 0.053 1 98.38 14 GLN B N 1
ATOM 1400 C CA . GLN B 1 14 ? -3.74 20.297 -0.73 1 98.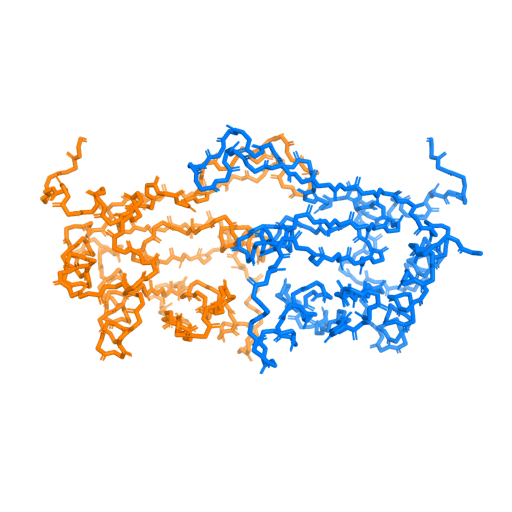38 14 GLN B CA 1
ATOM 1401 C C . GLN B 1 14 ? -4.957 19.672 -0.056 1 98.38 14 GLN B C 1
ATOM 1403 O O . GLN B 1 14 ? -5.93 19.312 -0.726 1 98.38 14 GLN B O 1
ATOM 1408 N N . ALA B 1 15 ? -4.898 19.547 1.247 1 98.38 15 ALA B N 1
ATOM 1409 C CA . ALA B 1 15 ? -6.016 18.984 2.006 1 98.38 15 ALA B CA 1
ATOM 1410 C C . ALA B 1 15 ? -7.266 19.859 1.857 1 98.38 15 ALA B C 1
ATOM 1412 O O . ALA B 1 15 ? -8.375 19.328 1.74 1 98.38 15 ALA B O 1
ATOM 1413 N N . GLU B 1 16 ? -7.074 21.156 1.85 1 98.06 16 GLU B N 1
ATOM 1414 C CA . GLU B 1 16 ? -8.188 22.078 1.665 1 98.06 16 GLU B CA 1
ATOM 1415 C C . GLU B 1 16 ? -8.828 21.906 0.29 1 98.06 16 GLU B C 1
ATOM 1417 O O . GLU B 1 16 ? -10.047 21.969 0.159 1 98.06 16 GLU B O 1
ATOM 1422 N N . ARG B 1 17 ? -7.977 21.734 -0.716 1 96.75 17 ARG B N 1
ATOM 1423 C CA . ARG B 1 17 ? -8.484 21.484 -2.061 1 96.75 17 ARG B CA 1
ATOM 1424 C C . ARG B 1 17 ? -9.328 20.219 -2.096 1 96.75 17 ARG B C 1
ATOM 1426 O O . ARG B 1 17 ? -10.391 20.188 -2.73 1 96.75 17 ARG B O 1
ATOM 1433 N N . ALA B 1 18 ? -8.844 19.172 -1.428 1 95.44 18 ALA B N 1
ATOM 1434 C CA . ALA B 1 18 ? -9.609 17.938 -1.346 1 95.44 18 ALA B CA 1
ATOM 1435 C C . ALA B 1 18 ? -10.953 18.156 -0.665 1 95.44 18 ALA B C 1
ATOM 1437 O O . ALA B 1 18 ? -11.984 17.688 -1.152 1 95.44 18 ALA B O 1
ATOM 1438 N N . LEU B 1 19 ? -10.969 18.906 0.412 1 94.69 19 LEU B N 1
ATOM 1439 C CA . LEU B 1 19 ? -12.195 19.188 1.155 1 94.69 19 LEU B CA 1
ATOM 1440 C C . LEU B 1 19 ? -13.211 19.906 0.275 1 94.69 19 LEU B C 1
ATOM 1442 O O . LEU B 1 19 ? -14.383 19.531 0.25 1 94.69 19 LEU B O 1
ATOM 1446 N N . VAL B 1 20 ? -12.742 20.875 -0.492 1 93.94 20 VAL B N 1
ATOM 1447 C CA . VAL B 1 20 ? -13.594 21.672 -1.372 1 93.94 20 VAL B CA 1
ATOM 1448 C C . VAL B 1 20 ? -14.211 20.766 -2.438 1 93.94 20 VAL B C 1
ATOM 1450 O O . VAL B 1 20 ? -15.367 20.969 -2.838 1 93.94 20 VAL B O 1
ATOM 1453 N N . ALA B 1 21 ? -13.516 19.719 -2.812 1 91.56 21 ALA B N 1
ATOM 1454 C CA . ALA B 1 21 ? -13.984 18.781 -3.836 1 91.56 21 ALA B CA 1
ATOM 1455 C C . ALA B 1 21 ? -14.883 17.703 -3.229 1 91.56 21 ALA B C 1
ATOM 1457 O O . ALA B 1 21 ? -15.328 16.797 -3.928 1 91.56 21 ALA B O 1
ATOM 1458 N N . GLY B 1 22 ? -15.078 17.766 -1.918 1 88.38 22 GLY B N 1
ATOM 1459 C CA . GLY B 1 22 ? -15.93 16.797 -1.252 1 88.38 22 GLY B CA 1
ATOM 1460 C C . GLY B 1 22 ? -15.211 15.508 -0.898 1 88.38 22 GLY B C 1
ATOM 1461 O O . GLY B 1 22 ? -15.852 14.484 -0.632 1 88.38 22 GLY B O 1
ATOM 1462 N N . GLU B 1 23 ? -13.859 15.562 -0.93 1 90.44 23 GLU B N 1
ATOM 1463 C CA . GLU B 1 23 ? -13.023 14.406 -0.624 1 90.44 23 GLU B CA 1
ATOM 1464 C C . GLU B 1 23 ? -12.523 14.453 0.818 1 90.44 23 GLU B C 1
ATOM 1466 O O . GLU B 1 23 ? -12.586 15.492 1.471 1 90.44 23 GLU B O 1
ATOM 1471 N N . PHE B 1 24 ? -12.094 13.242 1.302 1 92.19 24 PHE B N 1
ATOM 1472 C CA . PHE B 1 24 ? -11.398 13.211 2.58 1 92.19 24 PHE B CA 1
ATOM 1473 C C . PHE B 1 24 ? -10.25 14.211 2.594 1 92.19 24 PHE B C 1
ATOM 1475 O O . PHE B 1 24 ? -9.438 14.25 1.666 1 92.19 24 PHE B O 1
ATOM 1482 N N . PRO B 1 25 ? -10.219 15.125 3.539 1 95.5 25 PRO B N 1
ATOM 1483 C CA . PRO B 1 25 ? -9.297 16.266 3.473 1 95.5 25 PRO B CA 1
ATOM 1484 C C . PRO B 1 25 ? -7.863 15.883 3.85 1 95.5 25 PRO B C 1
ATOM 1486 O O . PRO B 1 25 ? -7.371 16.281 4.906 1 95.5 25 PRO B O 1
ATOM 1489 N N . VAL B 1 26 ? -7.234 15.219 3.033 1 97.88 26 VAL B N 1
ATOM 1490 C CA . VAL B 1 26 ? -5.848 14.812 3.24 1 97.88 26 VAL B CA 1
ATOM 1491 C C . VAL B 1 26 ? -4.984 15.328 2.092 1 97.88 26 VAL B C 1
ATOM 1493 O O . VAL B 1 26 ? -5.344 15.18 0.92 1 97.88 26 VAL B O 1
ATOM 1496 N N . GLY B 1 27 ? -3.922 15.93 2.404 1 98.69 27 GLY B N 1
ATOM 1497 C CA . GLY B 1 27 ? -2.893 16.375 1.482 1 98.69 27 GLY B CA 1
ATOM 1498 C C . GLY B 1 27 ? -1.506 15.883 1.844 1 98.69 27 GLY B C 1
ATOM 1499 O O . GLY B 1 27 ? -1.253 15.508 2.992 1 98.69 27 GLY B O 1
ATOM 1500 N N . CYS B 1 28 ? -0.671 15.82 0.845 1 98.81 28 CYS B N 1
ATOM 1501 C CA . CYS B 1 28 ? 0.691 15.328 1.012 1 98.81 28 CYS B CA 1
ATOM 1502 C C . CYS B 1 28 ? 1.656 16.078 0.097 1 98.81 28 CYS B C 1
ATOM 1504 O O . CYS B 1 28 ? 1.313 16.391 -1.041 1 98.81 28 CYS B O 1
ATOM 1506 N N . VAL B 1 29 ? 2.842 16.344 0.583 1 98.69 29 VAL B N 1
ATOM 1507 C CA . VAL B 1 29 ? 3.904 16.875 -0.26 1 98.69 29 VAL B CA 1
ATOM 1508 C C . VAL B 1 29 ? 5.207 16.125 0.01 1 98.69 29 VAL B C 1
ATOM 1510 O O . VAL B 1 29 ? 5.438 15.656 1.124 1 98.69 29 VAL B O 1
ATOM 1513 N N . ILE B 1 30 ? 5.984 15.961 -0.929 1 98.38 30 ILE B N 1
ATOM 1514 C CA . ILE B 1 30 ? 7.316 15.375 -0.833 1 98.38 30 ILE B CA 1
ATOM 1515 C C . ILE B 1 30 ? 8.375 16.453 -1.056 1 98.38 30 ILE B C 1
ATOM 1517 O O . ILE B 1 30 ? 8.289 17.219 -2.012 1 98.38 30 ILE B O 1
ATOM 1521 N N . VAL B 1 31 ? 9.312 16.531 -0.149 1 98.06 31 VAL B N 1
ATOM 1522 C CA . VAL B 1 31 ? 10.32 17.578 -0.163 1 98.06 31 VAL B CA 1
ATOM 1523 C C . VAL B 1 31 ? 11.703 16.984 -0.369 1 98.06 31 VAL B C 1
ATOM 1525 O O . VAL B 1 31 ? 12.055 15.984 0.271 1 98.06 31 VAL B O 1
ATOM 1528 N N . SER B 1 32 ? 12.477 17.484 -1.247 1 95.81 32 SER B N 1
ATOM 1529 C CA . SER B 1 32 ? 13.883 17.172 -1.502 1 95.81 32 SER B CA 1
ATOM 1530 C C . SER B 1 32 ? 14.758 18.406 -1.398 1 95.81 32 SER B C 1
ATOM 1532 O O . SER B 1 32 ? 14.562 19.375 -2.129 1 95.81 32 SER B O 1
ATOM 1534 N N . GLN B 1 33 ? 15.648 18.391 -0.522 1 93.38 33 GLN B N 1
ATOM 1535 C CA . GLN B 1 33 ? 16.609 19.469 -0.381 1 93.38 33 GLN B CA 1
ATOM 1536 C C . GLN B 1 33 ? 15.914 20.828 -0.261 1 93.38 33 GLN B C 1
ATOM 1538 O O . GLN B 1 33 ? 16.266 21.781 -0.955 1 93.38 33 GLN B O 1
ATOM 1543 N N . GLY B 1 34 ? 14.867 20.797 0.447 1 95.19 34 GLY B N 1
ATOM 1544 C CA . GLY B 1 34 ? 14.203 22.047 0.783 1 95.19 34 GLY B CA 1
ATOM 1545 C C . GLY B 1 34 ? 13.227 22.516 -0.285 1 95.19 34 GLY B C 1
ATOM 1546 O O . GLY B 1 34 ? 12.727 23.641 -0.232 1 95.19 34 GLY B O 1
ATOM 1547 N N . GLU B 1 35 ? 12.938 21.656 -1.225 1 96.25 35 GLU B N 1
ATOM 1548 C CA . GLU B 1 35 ? 12 22 -2.291 1 96.25 35 GLU B CA 1
ATOM 1549 C C . GLU B 1 35 ? 10.891 20.953 -2.406 1 96.25 35 GLU B C 1
ATOM 1551 O O . GLU B 1 35 ? 11.141 19.75 -2.297 1 96.25 35 GLU B O 1
ATOM 1556 N N . VAL B 1 36 ? 9.734 21.5 -2.625 1 97.5 36 VAL B N 1
ATOM 1557 C CA . VAL B 1 36 ? 8.625 20.594 -2.912 1 97.5 36 VAL B CA 1
ATOM 1558 C C . VAL B 1 36 ? 8.789 20 -4.305 1 97.5 36 VAL B C 1
ATOM 1560 O O . VAL B 1 36 ? 8.82 20.719 -5.305 1 97.5 36 VAL B O 1
ATOM 1563 N N . VAL B 1 37 ? 8.828 18.688 -4.379 1 96.62 37 VAL B N 1
ATOM 1564 C CA . VAL B 1 37 ? 9.086 18.062 -5.672 1 96.62 37 VAL B CA 1
ATOM 1565 C C . VAL B 1 37 ? 7.844 17.312 -6.141 1 96.62 37 VAL B C 1
ATOM 1567 O O . VAL B 1 37 ? 7.73 16.953 -7.316 1 96.62 37 VAL B O 1
ATOM 1570 N N . ALA B 1 38 ? 6.91 17.094 -5.242 1 97 38 ALA B N 1
ATOM 1571 C CA . ALA B 1 38 ? 5.656 16.438 -5.598 1 97 38 ALA B CA 1
ATOM 1572 C C . ALA B 1 38 ? 4.559 16.766 -4.59 1 97 38 ALA B C 1
ATOM 1574 O O . ALA B 1 38 ? 4.844 17.031 -3.42 1 97 38 ALA B O 1
ATOM 1575 N N . VAL B 1 39 ? 3.373 16.797 -5.086 1 97.31 39 VAL B N 1
ATOM 1576 C CA . VAL B 1 39 ? 2.203 17.047 -4.246 1 97.31 39 VAL B CA 1
ATOM 1577 C C . VAL B 1 39 ? 1.12 16.016 -4.559 1 97.31 39 VAL B C 1
ATOM 1579 O O . VAL B 1 39 ? 1.119 15.414 -5.637 1 97.31 39 VAL B O 1
ATOM 1582 N N . GLY B 1 40 ? 0.281 15.742 -3.584 1 97.12 40 GLY B N 1
ATOM 1583 C CA . GLY B 1 40 ? -0.858 14.852 -3.756 1 97.12 40 GLY B CA 1
ATOM 1584 C C . GLY B 1 40 ? -2.002 15.164 -2.809 1 97.12 40 GLY B C 1
ATOM 1585 O O . GLY B 1 40 ? -1.777 15.578 -1.67 1 97.12 40 GLY B O 1
ATOM 1586 N N . GLU B 1 41 ? -3.176 15.055 -3.33 1 95.5 41 GLU B N 1
ATOM 1587 C CA . GLU B 1 41 ? -4.395 15.117 -2.527 1 95.5 41 GLU B CA 1
ATOM 1588 C C . GLU B 1 41 ? -5.266 13.883 -2.74 1 95.5 41 GLU B C 1
ATOM 1590 O O . GLU B 1 41 ? -5.137 13.195 -3.756 1 95.5 41 GLU B O 1
ATOM 1595 N N . ARG B 1 42 ? -6.004 13.523 -1.723 1 92 42 ARG B N 1
ATOM 1596 C CA . ARG B 1 42 ? -6.965 12.438 -1.881 1 92 42 ARG B CA 1
ATOM 1597 C C . ARG B 1 42 ? -7.922 12.719 -3.035 1 92 42 ARG B C 1
ATOM 1599 O O . ARG B 1 42 ? -8.375 13.852 -3.211 1 92 42 ARG B O 1
ATOM 1606 N N . ARG B 1 43 ? -8.102 11.719 -3.807 1 87.25 43 ARG B N 1
ATOM 1607 C CA . ARG B 1 43 ? -9.039 11.773 -4.922 1 87.25 43 ARG B CA 1
ATOM 1608 C C . ARG B 1 43 ? -9.93 10.539 -4.953 1 87.25 43 ARG B C 1
ATOM 1610 O O . ARG B 1 43 ? -9.594 9.508 -4.355 1 87.25 43 ARG B O 1
ATOM 1617 N N . ASN B 1 44 ? -11.07 10.609 -5.508 1 72.38 44 ASN B N 1
ATOM 1618 C CA . ASN B 1 44 ? -11.977 9.523 -5.871 1 72.38 44 ASN B CA 1
ATOM 1619 C C . ASN B 1 44 ? -12.516 8.805 -4.637 1 72.38 44 ASN B C 1
ATOM 1621 O O . ASN B 1 44 ? -12.609 7.578 -4.617 1 72.38 44 ASN B O 1
ATOM 1625 N N . SER B 1 45 ? -12.711 9.57 -3.555 1 62.31 45 SER B N 1
ATOM 1626 C CA . SER B 1 45 ? -13.328 8.969 -2.375 1 62.31 45 SER B CA 1
ATOM 1627 C C . SER B 1 45 ? -14.742 8.492 -2.672 1 62.31 45 SER B C 1
ATOM 1629 O O . SER B 1 45 ? -15.234 7.559 -2.031 1 62.31 45 SER B O 1
ATOM 1631 N N . VAL B 1 46 ? -15.227 9.141 -3.658 1 57.12 46 VAL B N 1
ATOM 1632 C CA . VAL B 1 46 ? -16.609 8.867 -4.027 1 57.12 46 VAL B CA 1
ATOM 1633 C C . VAL B 1 46 ? -16.719 7.469 -4.625 1 57.12 46 VAL B C 1
ATOM 1635 O O . VAL B 1 46 ? -17.734 6.793 -4.453 1 57.12 46 VAL B O 1
ATOM 1638 N N . SER B 1 47 ? -15.727 7.043 -5.277 1 55.59 47 SER B N 1
ATOM 1639 C CA . SER B 1 47 ? -15.789 5.742 -5.938 1 55.59 47 SER B CA 1
ATOM 1640 C C . SER B 1 47 ? -15.32 4.629 -5.008 1 55.59 47 SER B C 1
ATOM 1642 O O . SER B 1 47 ? -15.219 3.471 -5.418 1 55.59 47 SER B O 1
ATOM 1644 N N . ALA B 1 48 ? -15.219 5.016 -3.76 1 62.06 48 ALA B N 1
ATOM 1645 C CA . ALA B 1 48 ? -14.797 4.055 -2.744 1 62.06 48 ALA B CA 1
ATOM 1646 C C . ALA B 1 48 ? -13.445 3.445 -3.096 1 62.06 48 ALA B C 1
ATOM 1648 O O . ALA B 1 48 ? -13.086 2.381 -2.588 1 62.06 48 ALA B O 1
ATOM 1649 N N . ASN B 1 49 ? -12.812 4.121 -4.043 1 68.5 49 ASN B N 1
ATOM 1650 C CA . ASN B 1 49 ? -11.461 3.699 -4.395 1 68.5 49 ASN B CA 1
ATOM 1651 C C . ASN B 1 49 ? -10.453 4.07 -3.311 1 68.5 49 ASN B C 1
ATOM 1653 O O . ASN B 1 49 ? -10.25 5.25 -3.023 1 68.5 49 ASN B O 1
ATOM 1657 N N . GLU B 1 50 ? -9.844 3.107 -2.746 1 83.81 50 GLU B N 1
ATOM 1658 C CA . GLU B 1 50 ? -8.969 3.377 -1.611 1 83.81 50 GLU B CA 1
ATOM 1659 C C . GLU B 1 50 ? -7.5 3.342 -2.027 1 83.81 50 GLU B C 1
ATOM 1661 O O . GLU B 1 50 ? -6.609 3.24 -1.181 1 83.81 50 GLU B O 1
ATOM 1666 N N . LEU B 1 51 ? -7.273 3.496 -3.371 1 90.5 51 LEU B N 1
ATOM 1667 C CA . LEU B 1 51 ? -5.883 3.482 -3.82 1 90.5 51 LEU B CA 1
ATOM 1668 C C . LEU B 1 51 ? -5.348 4.902 -3.967 1 90.5 51 LEU B C 1
ATOM 1670 O O . LEU B 1 51 ? -4.141 5.129 -3.84 1 90.5 51 LEU B O 1
ATOM 1674 N N . ASP B 1 52 ? -6.273 5.863 -4.199 1 92.25 52 ASP B N 1
ATOM 1675 C CA . ASP B 1 52 ? -5.832 7.211 -4.547 1 92.25 52 ASP B CA 1
ATOM 1676 C C . ASP B 1 52 ? -5.754 8.102 -3.307 1 92.25 52 ASP B C 1
ATOM 1678 O O . ASP B 1 52 ? -6.297 9.203 -3.295 1 92.25 52 ASP B O 1
ATOM 1682 N N . HIS B 1 53 ? -5.055 7.652 -2.307 1 96.44 53 HIS B N 1
ATOM 1683 C CA . HIS B 1 53 ? -4.75 8.469 -1.139 1 96.44 53 HIS B CA 1
ATOM 1684 C C . HIS B 1 53 ? -3.707 9.531 -1.467 1 96.44 53 HIS B C 1
ATOM 1686 O O . HIS B 1 53 ? -3.004 9.43 -2.475 1 96.44 53 HIS B O 1
ATOM 1692 N N . ALA B 1 54 ? -3.646 10.547 -0.71 1 97.56 54 ALA B N 1
ATOM 1693 C CA . ALA B 1 54 ? -2.779 11.695 -0.967 1 97.56 54 ALA B CA 1
ATOM 1694 C C . ALA B 1 54 ? -1.322 11.258 -1.105 1 97.56 54 ALA B C 1
ATOM 1696 O O . ALA B 1 54 ? -0.617 11.711 -2.01 1 97.56 54 ALA B O 1
ATOM 1697 N N . GLU B 1 55 ? -0.841 10.383 -0.182 1 98.19 55 GLU B N 1
ATOM 1698 C CA . GLU B 1 55 ? 0.542 9.914 -0.198 1 98.19 55 GLU B CA 1
ATOM 1699 C C . GLU B 1 55 ? 0.843 9.117 -1.467 1 98.19 55 GLU B C 1
ATOM 1701 O O . GLU B 1 55 ? 1.907 9.281 -2.066 1 98.19 55 GLU B O 1
ATOM 1706 N N . MET B 1 56 ? -0.108 8.258 -1.863 1 96.62 56 MET B N 1
ATOM 1707 C CA . MET B 1 56 ? 0.052 7.488 -3.092 1 96.62 56 MET B CA 1
ATOM 1708 C C . MET B 1 56 ? 0.134 8.406 -4.305 1 96.62 56 MET B C 1
ATOM 1710 O O . MET B 1 56 ? 0.991 8.219 -5.172 1 96.62 56 MET B O 1
ATOM 1714 N N . ASN B 1 57 ? -0.735 9.383 -4.348 1 95.56 57 ASN B N 1
ATOM 1715 C CA . ASN B 1 57 ? -0.768 10.312 -5.469 1 95.56 57 ASN B CA 1
ATOM 1716 C C . ASN B 1 57 ? 0.5 11.156 -5.531 1 95.56 57 ASN B C 1
ATOM 1718 O O . ASN B 1 57 ? 1.011 11.438 -6.617 1 95.56 57 ASN B O 1
ATOM 1722 N N . ALA B 1 58 ? 0.989 11.586 -4.371 1 96.88 58 ALA B N 1
ATOM 1723 C CA . ALA B 1 58 ? 2.248 12.328 -4.336 1 96.88 58 ALA B CA 1
ATOM 1724 C C . ALA B 1 58 ? 3.402 11.469 -4.848 1 96.88 58 ALA B C 1
ATOM 1726 O O . ALA B 1 58 ? 4.227 11.938 -5.641 1 96.88 58 ALA B O 1
ATOM 1727 N N . LEU B 1 59 ? 3.438 10.219 -4.398 1 95.12 59 LEU B N 1
ATOM 1728 C CA . LEU B 1 59 ? 4.48 9.297 -4.84 1 95.12 59 LEU B CA 1
ATOM 1729 C C . LEU B 1 59 ? 4.398 9.062 -6.344 1 95.12 59 LEU B C 1
ATOM 1731 O O . LEU B 1 59 ? 5.422 9.047 -7.031 1 95.12 59 LEU B O 1
ATOM 1735 N N . ARG B 1 60 ? 3.205 8.859 -6.836 1 92.44 60 ARG B N 1
ATOM 1736 C CA . ARG B 1 60 ? 3.014 8.656 -8.266 1 92.44 60 ARG B CA 1
ATOM 1737 C C . ARG B 1 60 ? 3.531 9.844 -9.07 1 92.44 60 ARG B C 1
ATOM 1739 O O . ARG B 1 60 ? 4.207 9.672 -10.078 1 92.44 60 ARG B O 1
ATOM 1746 N N . THR B 1 61 ? 3.15 11.039 -8.602 1 92.88 61 THR B N 1
ATOM 1747 C CA . THR B 1 61 ? 3.613 12.266 -9.25 1 92.88 61 THR B CA 1
ATOM 1748 C C . THR B 1 61 ? 5.137 12.336 -9.25 1 92.88 61 THR B C 1
ATOM 1750 O O . THR B 1 61 ? 5.746 12.672 -10.266 1 92.88 61 THR B O 1
ATOM 1753 N N . LEU B 1 62 ? 5.754 11.992 -8.141 1 93.44 62 LEU B N 1
ATOM 1754 C CA . LEU B 1 62 ? 7.207 12 -8.016 1 93.44 62 LEU B CA 1
ATOM 1755 C C . LEU B 1 62 ? 7.84 11.023 -9.008 1 93.44 62 LEU B C 1
ATOM 1757 O O . LEU B 1 62 ? 8.75 11.391 -9.75 1 93.44 62 LEU B O 1
ATOM 1761 N N . LEU B 1 63 ? 7.293 9.852 -9.047 1 89.44 63 LEU B N 1
ATOM 1762 C CA . LEU B 1 63 ? 7.887 8.781 -9.844 1 89.44 63 LEU B CA 1
ATOM 1763 C C . LEU B 1 63 ? 7.668 9.039 -11.336 1 89.44 63 LEU B C 1
ATOM 1765 O O . LEU B 1 63 ? 8.484 8.617 -12.164 1 89.44 63 LEU B O 1
ATOM 1769 N N . ALA B 1 64 ? 6.609 9.711 -11.672 1 86.62 64 ALA B N 1
ATOM 1770 C CA . ALA B 1 64 ? 6.328 10.055 -13.062 1 86.62 64 ALA B CA 1
ATOM 1771 C C . ALA B 1 64 ? 7.375 11.023 -13.609 1 86.62 64 ALA B C 1
ATOM 1773 O O . ALA B 1 64 ? 7.605 11.078 -14.82 1 86.62 64 ALA B O 1
ATOM 1774 N N . GLN B 1 65 ? 7.996 11.789 -12.711 1 85.75 65 GLN B N 1
ATOM 1775 C CA . GLN B 1 65 ? 9.023 12.75 -13.109 1 85.75 65 GLN B CA 1
ATOM 1776 C C . GLN B 1 65 ? 10.398 12.078 -13.188 1 85.75 65 GLN B C 1
ATOM 1778 O O . GLN B 1 65 ? 11.359 12.68 -13.664 1 85.75 65 GLN B O 1
ATOM 1783 N N . GLY B 1 66 ? 10.461 10.836 -12.789 1 78.38 66 GLY B N 1
ATOM 1784 C CA . GLY B 1 66 ? 11.727 10.117 -12.664 1 78.38 66 GLY B CA 1
ATOM 1785 C C . GLY B 1 66 ? 12.148 9.906 -11.219 1 78.38 66 GLY B C 1
ATOM 1786 O O . GLY B 1 66 ? 12.078 10.828 -10.406 1 78.38 66 GLY B O 1
ATOM 1787 N N . GLN B 1 67 ? 12.453 8.703 -10.906 1 68.44 67 GLN B N 1
ATOM 1788 C CA . GLN B 1 67 ? 12.828 8.406 -9.523 1 68.44 67 GLN B CA 1
ATOM 1789 C C . GLN B 1 67 ? 14.094 9.164 -9.125 1 68.44 67 GLN B C 1
ATOM 1791 O O . GLN B 1 67 ? 15.102 9.109 -9.844 1 68.44 67 GLN B O 1
ATOM 1796 N N . PRO B 1 68 ? 13.875 9.82 -7.992 1 69.62 68 PRO B N 1
ATOM 1797 C CA . PRO B 1 68 ? 15.086 10.461 -7.48 1 69.62 68 PRO B CA 1
ATOM 1798 C C . PRO B 1 68 ? 16.156 9.453 -7.055 1 69.62 68 PRO B C 1
ATOM 1800 O O . PRO B 1 68 ? 15.828 8.305 -6.738 1 69.62 68 PRO B O 1
ATOM 1803 N N . ALA B 1 69 ? 17.328 9.891 -7.113 1 66.56 69 ALA B N 1
ATOM 1804 C CA . ALA B 1 69 ? 18.484 9.031 -6.832 1 66.56 69 ALA B CA 1
ATOM 1805 C C . ALA B 1 69 ? 18.484 8.586 -5.371 1 66.56 69 ALA B C 1
ATOM 1807 O O . ALA B 1 69 ? 18.875 7.457 -5.062 1 66.56 69 ALA B O 1
ATOM 1808 N N . ASP B 1 70 ? 17.969 9.484 -4.516 1 88 70 ASP B N 1
ATOM 1809 C CA . ASP B 1 70 ? 18.078 9.125 -3.104 1 88 70 ASP B CA 1
ATOM 1810 C C . ASP B 1 70 ? 16.75 9.305 -2.383 1 88 70 ASP B C 1
ATOM 1812 O O . ASP B 1 70 ? 16.5 10.344 -1.766 1 88 70 ASP B O 1
ATOM 1816 N N . MET B 1 71 ? 15.977 8.328 -2.404 1 92.94 71 MET B N 1
ATOM 1817 C CA . MET B 1 71 ? 14.648 8.352 -1.799 1 92.94 71 MET B CA 1
ATOM 1818 C C . MET B 1 71 ? 14.742 8.516 -0.285 1 92.94 71 MET B C 1
ATOM 1820 O O . MET B 1 71 ? 13.852 9.086 0.341 1 92.94 71 MET B O 1
ATOM 1824 N N . GLU B 1 72 ? 15.852 8.047 0.31 1 95 72 GLU B N 1
ATOM 1825 C CA . GLU B 1 72 ? 16.016 8.047 1.76 1 95 72 GLU B CA 1
ATOM 1826 C C . GLU B 1 72 ? 16.172 9.469 2.295 1 95 72 GLU B C 1
ATOM 1828 O O . GLU B 1 72 ? 16.016 9.711 3.494 1 95 72 GLU B O 1
ATOM 1833 N N . LYS B 1 73 ? 16.438 10.438 1.418 1 96 73 LYS B N 1
ATOM 1834 C CA . LYS B 1 73 ? 16.672 11.82 1.843 1 96 73 LYS B CA 1
ATOM 1835 C C . LYS B 1 73 ? 15.391 12.648 1.708 1 96 73 LYS B C 1
ATOM 1837 O O . LYS B 1 73 ? 15.328 13.781 2.184 1 96 73 LYS B O 1
ATOM 1842 N N . LEU B 1 74 ? 14.43 12.07 1.107 1 96.94 74 LEU B N 1
ATOM 1843 C CA . LEU B 1 74 ? 13.164 12.781 0.954 1 96.94 74 LEU B CA 1
ATOM 1844 C C . LEU B 1 74 ? 12.414 12.844 2.281 1 96.94 74 LEU B C 1
ATOM 1846 O O . LEU B 1 74 ? 12.578 11.977 3.135 1 96.94 74 LEU B O 1
ATOM 1850 N N . VAL B 1 75 ? 11.664 13.883 2.438 1 98.44 75 VAL B N 1
ATOM 1851 C CA . VAL B 1 75 ? 10.75 14 3.568 1 98.44 75 VAL B CA 1
ATOM 1852 C C . VAL B 1 75 ? 9.312 14.094 3.066 1 98.44 75 VAL B C 1
ATOM 1854 O O . VAL B 1 75 ? 9 14.914 2.199 1 98.44 75 VAL B O 1
ATOM 1857 N N . VAL B 1 76 ? 8.484 13.234 3.559 1 98.75 76 VAL B N 1
ATOM 1858 C CA . VAL B 1 76 ? 7.074 13.234 3.201 1 98.75 76 VAL B CA 1
ATOM 1859 C C . VAL B 1 76 ? 6.266 13.945 4.289 1 98.75 76 VAL B C 1
ATOM 1861 O O . VAL B 1 76 ? 6.352 13.586 5.465 1 98.75 76 VAL B O 1
ATOM 1864 N N . TYR B 1 77 ? 5.566 14.977 3.922 1 98.94 77 TYR B N 1
ATOM 1865 C CA . TYR B 1 77 ? 4.629 15.664 4.801 1 98.94 77 TYR B CA 1
ATOM 1866 C C . TYR B 1 77 ? 3.189 15.289 4.465 1 98.94 77 TYR B C 1
ATOM 1868 O O . TYR B 1 77 ? 2.732 15.508 3.34 1 98.94 77 TYR B O 1
ATOM 1876 N N . SER B 1 78 ? 2.51 14.703 5.355 1 98.94 78 SER B N 1
ATOM 1877 C CA . SER B 1 78 ? 1.11 14.328 5.184 1 98.94 78 SER B CA 1
ATOM 1878 C C . SER B 1 78 ? 0.232 14.961 6.258 1 98.94 78 SER B C 1
ATOM 1880 O O . SER B 1 78 ? 0.616 15.016 7.426 1 98.94 78 SER B O 1
ATOM 1882 N N . THR B 1 79 ? -0.96 15.406 5.91 1 98.88 79 THR B N 1
ATOM 1883 C CA . THR B 1 79 ? -1.81 16.109 6.863 1 98.88 79 THR B CA 1
ATOM 1884 C C . THR B 1 79 ? -2.52 15.125 7.785 1 98.88 79 THR B C 1
ATOM 1886 O O . THR B 1 79 ? -3.146 15.531 8.766 1 98.88 79 THR B O 1
ATOM 1889 N N . MET B 1 80 ? -2.422 13.859 7.48 1 98.56 80 MET B N 1
ATOM 1890 C CA . MET B 1 80 ? -2.889 12.766 8.328 1 98.56 80 MET B CA 1
ATOM 1891 C C . MET B 1 80 ? -1.86 11.641 8.375 1 98.56 80 MET B C 1
ATOM 1893 O O . MET B 1 80 ? -1.124 11.422 7.414 1 98.56 80 MET B O 1
ATOM 1897 N N . GLU B 1 81 ? -1.807 10.93 9.516 1 98.81 81 GLU B N 1
ATOM 1898 C CA . GLU B 1 81 ? -0.96 9.742 9.602 1 98.81 81 GLU B CA 1
ATOM 1899 C C . GLU B 1 81 ? -1.228 8.789 8.438 1 98.81 81 GLU B C 1
ATO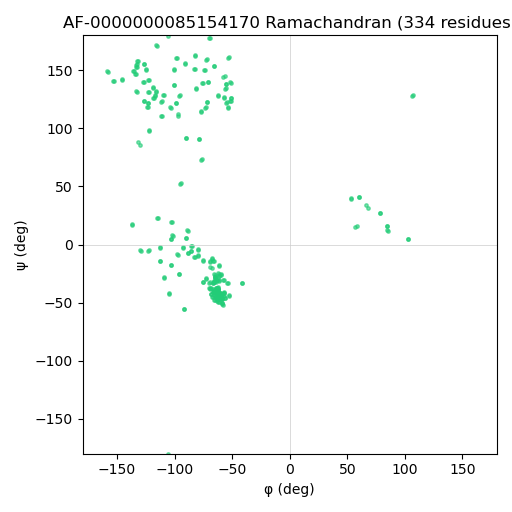M 1901 O O . GLU B 1 81 ? -2.377 8.422 8.18 1 98.81 81 GLU B O 1
ATOM 1906 N N . PRO B 1 82 ? -0.163 8.398 7.695 1 98.81 82 PRO B N 1
ATOM 1907 C CA . PRO B 1 82 ? -0.384 7.449 6.602 1 98.81 82 PRO B CA 1
ATOM 1908 C C . PRO B 1 82 ? -1.061 6.16 7.062 1 98.81 82 PRO B C 1
ATOM 1910 O O . PRO B 1 82 ? -0.745 5.645 8.141 1 98.81 82 PRO B O 1
ATOM 1913 N N . CYS B 1 83 ? -1.979 5.695 6.285 1 98.12 83 CYS B N 1
ATOM 1914 C CA . CYS B 1 83 ? -2.578 4.395 6.559 1 98.12 83 CYS B CA 1
ATOM 1915 C C . CYS B 1 83 ? -1.584 3.27 6.297 1 98.12 83 CYS B C 1
ATOM 1917 O O . CYS B 1 83 ? -0.458 3.52 5.863 1 98.12 83 CYS B O 1
ATOM 1919 N N . LEU B 1 84 ? -2.02 2.1 6.555 1 98.06 84 LEU B N 1
ATOM 1920 C CA . LEU B 1 84 ? -1.155 0.936 6.391 1 98.06 84 LEU B CA 1
ATOM 1921 C C . LEU B 1 84 ? -0.658 0.83 4.953 1 98.06 84 LEU B C 1
ATOM 1923 O O . LEU B 1 84 ? 0.526 0.577 4.715 1 98.06 84 LEU B O 1
ATOM 1927 N N . MET B 1 85 ? -1.479 0.983 3.957 1 97.75 85 MET B N 1
ATOM 1928 C CA . MET B 1 85 ? -1.103 0.908 2.547 1 97.75 85 MET B CA 1
ATOM 1929 C C . MET B 1 85 ? -0.091 1.994 2.195 1 97.75 85 MET B C 1
ATOM 1931 O O . MET B 1 85 ? 0.959 1.708 1.619 1 97.75 85 MET B O 1
ATOM 1935 N N . CYS B 1 86 ? -0.367 3.205 2.557 1 98.56 86 CYS B N 1
ATOM 1936 C CA . CYS B 1 86 ? 0.48 4.332 2.182 1 98.56 86 CYS B CA 1
ATOM 1937 C C . CYS B 1 86 ? 1.83 4.258 2.885 1 98.56 86 CYS B C 1
ATOM 1939 O O . CYS B 1 86 ? 2.867 4.527 2.277 1 98.56 86 CYS B O 1
ATOM 1941 N N . TYR B 1 87 ? 1.765 3.912 4.164 1 98.69 87 TYR B N 1
ATOM 1942 C CA . TYR B 1 87 ? 3.002 3.762 4.922 1 98.69 87 TYR B CA 1
ATOM 1943 C C . TYR B 1 87 ? 3.896 2.695 4.297 1 98.69 87 TYR B C 1
ATOM 1945 O O . TYR B 1 87 ? 5.094 2.914 4.109 1 98.69 87 TYR B O 1
ATOM 1953 N N . SER B 1 88 ? 3.311 1.599 3.967 1 98.31 88 SER B N 1
ATOM 1954 C CA . SER B 1 88 ? 4.043 0.502 3.34 1 98.31 88 SER B CA 1
ATOM 1955 C C . SER B 1 88 ? 4.59 0.913 1.977 1 98.31 88 SER B C 1
ATOM 1957 O O . SER B 1 88 ? 5.723 0.566 1.628 1 98.31 88 SER B O 1
ATOM 1959 N N . ALA B 1 89 ? 3.777 1.626 1.215 1 97.44 89 ALA B N 1
ATOM 1960 C CA . ALA B 1 89 ? 4.219 2.102 -0.094 1 97.44 89 ALA B CA 1
ATOM 1961 C C . ALA B 1 89 ? 5.441 3.004 0.033 1 97.44 89 ALA B C 1
ATOM 1963 O O . ALA B 1 89 ? 6.391 2.891 -0.749 1 97.44 89 ALA B O 1
ATOM 1964 N N . LEU B 1 90 ? 5.398 3.902 1.031 1 97.69 90 LEU B N 1
ATOM 1965 C CA . LEU B 1 90 ? 6.535 4.785 1.266 1 97.69 90 LEU B CA 1
ATOM 1966 C C . LEU B 1 90 ? 7.785 3.982 1.6 1 97.69 90 LEU B C 1
ATOM 1968 O O . LEU B 1 90 ? 8.852 4.223 1.031 1 97.69 90 LEU B O 1
ATOM 1972 N N . ILE B 1 91 ? 7.645 2.957 2.4 1 97.25 91 ILE B N 1
ATOM 1973 C CA . ILE B 1 91 ? 8.758 2.117 2.822 1 97.25 91 ILE B CA 1
ATOM 1974 C C . ILE B 1 91 ? 9.328 1.374 1.617 1 97.25 91 ILE B C 1
ATOM 1976 O O . ILE B 1 91 ? 10.539 1.396 1.386 1 97.25 91 ILE B O 1
ATOM 1980 N N . VAL B 1 92 ? 8.492 0.785 0.83 1 95.31 92 VAL B N 1
ATOM 1981 C CA . VAL B 1 92 ? 8.898 -0.04 -0.302 1 95.31 92 VAL B CA 1
ATOM 1982 C C . VAL B 1 92 ? 9.617 0.822 -1.338 1 95.31 92 VAL B C 1
ATOM 1984 O O . VAL B 1 92 ? 10.547 0.359 -2.004 1 95.31 92 VAL B O 1
ATOM 1987 N N . ASN B 1 93 ? 9.273 2.088 -1.388 1 94.31 93 ASN B N 1
ATOM 1988 C CA . ASN B 1 93 ? 9.867 2.977 -2.383 1 94.31 93 ASN B CA 1
ATOM 1989 C C . ASN B 1 93 ? 11.102 3.691 -1.835 1 94.31 93 ASN B C 1
ATOM 1991 O O . ASN B 1 93 ? 11.672 4.547 -2.506 1 94.31 93 ASN B O 1
ATOM 1995 N N . GLY B 1 94 ? 11.422 3.449 -0.533 1 94.38 94 GLY B N 1
ATOM 1996 C CA . GLY B 1 94 ? 12.711 3.9 -0.032 1 94.38 94 GLY B CA 1
ATOM 1997 C C . GLY B 1 94 ? 12.617 5.156 0.812 1 94.38 94 GLY B C 1
ATOM 1998 O O . GLY B 1 94 ? 13.633 5.695 1.248 1 94.38 94 GLY B O 1
ATOM 1999 N N . VAL B 1 95 ? 11.422 5.648 1.09 1 96.81 95 VAL B N 1
ATOM 2000 C CA . VAL B 1 95 ? 11.242 6.816 1.948 1 96.81 95 VAL B CA 1
ATOM 2001 C C . VAL B 1 95 ? 11.555 6.441 3.396 1 96.81 95 VAL B C 1
ATOM 2003 O O . VAL B 1 95 ? 11.172 5.367 3.863 1 96.81 95 VAL B O 1
ATOM 2006 N N . ARG B 1 96 ? 12.242 7.383 4.098 1 98.12 96 ARG B N 1
ATOM 2007 C CA . ARG B 1 96 ? 12.625 7.051 5.469 1 98.12 96 ARG B CA 1
ATOM 2008 C C . ARG B 1 96 ? 12.211 8.156 6.434 1 98.12 96 ARG B C 1
ATOM 2010 O O . ARG B 1 96 ? 12.336 8 7.652 1 98.12 96 ARG B O 1
ATOM 2017 N N . ASN B 1 97 ? 11.672 9.297 5.891 1 98.56 97 ASN B N 1
ATOM 2018 C CA . ASN B 1 97 ? 11.305 10.445 6.715 1 98.56 97 ASN B CA 1
ATOM 2019 C C . ASN B 1 97 ? 9.859 10.875 6.477 1 98.56 97 ASN B C 1
ATOM 2021 O O . ASN B 1 97 ? 9.477 11.188 5.352 1 98.56 97 ASN B O 1
ATOM 2025 N N . ILE B 1 98 ? 9.078 10.891 7.598 1 98.81 98 ILE B N 1
ATOM 2026 C CA . ILE B 1 98 ? 7.672 11.258 7.508 1 98.81 98 ILE B CA 1
ATOM 2027 C C . ILE B 1 98 ? 7.328 12.266 8.602 1 98.81 98 ILE B C 1
ATOM 2029 O O . ILE B 1 98 ? 7.73 12.102 9.758 1 98.81 98 ILE B O 1
ATOM 2033 N N . VAL B 1 99 ? 6.691 13.305 8.25 1 98.88 99 VAL B N 1
ATOM 2034 C CA . VAL B 1 99 ? 6.062 14.258 9.164 1 98.88 99 VAL B CA 1
ATOM 2035 C C . VAL B 1 99 ? 4.551 14.273 8.938 1 98.88 99 VAL B C 1
ATOM 2037 O O . VAL B 1 99 ? 4.09 14.375 7.797 1 98.88 99 VAL B O 1
ATOM 2040 N N . TYR B 1 100 ? 3.758 14.102 9.984 1 98.88 100 TYR B N 1
ATOM 2041 C CA . TYR B 1 100 ? 2.32 14.18 9.75 1 98.88 100 TYR B CA 1
ATOM 2042 C C . TYR B 1 100 ? 1.649 15.094 10.766 1 98.88 100 TYR B C 1
ATOM 2044 O O . TYR B 1 100 ? 2.219 15.375 11.82 1 98.88 100 TYR B O 1
ATOM 2052 N N . ALA B 1 101 ? 0.52 15.609 10.461 1 98.56 101 ALA B N 1
ATOM 2053 C CA . ALA B 1 101 ? -0.173 16.594 11.281 1 98.56 101 ALA B CA 1
ATOM 2054 C C . ALA B 1 101 ? -1.132 15.922 12.258 1 98.56 101 ALA B C 1
ATOM 2056 O O . ALA B 1 101 ? -0.96 16.016 13.477 1 98.56 101 ALA B O 1
ATOM 2057 N N . TYR B 1 102 ? -2.043 15.117 11.766 1 98.12 102 TYR B N 1
ATOM 2058 C CA . TYR B 1 102 ? -3.143 14.555 12.539 1 98.12 102 TYR B CA 1
ATOM 2059 C C . TYR B 1 102 ? -3.072 13.031 12.555 1 98.12 102 TYR B C 1
ATOM 2061 O O . TYR B 1 102 ? -2.789 12.406 11.531 1 98.12 102 TYR B O 1
ATOM 2069 N N . GLU B 1 103 ? -3.262 12.375 13.719 1 98 103 GLU B N 1
ATOM 2070 C CA . GLU B 1 103 ? -3.197 10.922 13.852 1 98 103 GLU B CA 1
ATOM 2071 C C . GLU B 1 103 ? -4.449 10.258 13.281 1 98 103 GLU B C 1
ATOM 2073 O O . GLU B 1 103 ? -5.551 10.789 13.414 1 98 103 GLU B O 1
ATOM 2078 N N . ASP B 1 104 ? -4.27 9.219 12.625 1 97.94 104 ASP B N 1
ATOM 2079 C CA . ASP B 1 104 ? -5.379 8.367 12.203 1 97.94 104 ASP B CA 1
ATOM 2080 C C . ASP B 1 104 ? -5.684 7.301 13.25 1 97.94 104 ASP B C 1
ATOM 2082 O O . ASP B 1 104 ? -5.164 6.184 13.18 1 97.94 104 ASP B O 1
ATOM 2086 N N . ALA B 1 105 ? -6.562 7.598 14.125 1 96.5 105 ALA B N 1
ATOM 2087 C CA . ALA B 1 105 ? -6.883 6.75 15.266 1 96.5 105 ALA B CA 1
ATOM 2088 C C . ALA B 1 105 ? -7.551 5.453 14.812 1 96.5 105 ALA B C 1
ATOM 2090 O O . ALA B 1 105 ? -7.656 4.5 15.586 1 96.5 105 ALA B O 1
ATOM 2091 N N . MET B 1 106 ? -7.957 5.379 13.586 1 96.62 106 MET B N 1
ATOM 2092 C CA . MET B 1 106 ? -8.688 4.223 13.07 1 96.62 106 MET B CA 1
ATOM 2093 C C . MET B 1 106 ? -7.781 3.361 12.188 1 96.62 106 MET B C 1
ATOM 2095 O O . MET B 1 106 ? -7.762 2.137 12.328 1 96.62 106 MET B O 1
ATOM 2099 N N . GLY B 1 107 ? -6.965 4.012 11.336 1 97.38 107 GLY B N 1
ATOM 2100 C CA . GLY B 1 107 ? -6.289 3.232 10.312 1 97.38 107 GLY B CA 1
ATOM 2101 C C . GLY B 1 107 ? -4.836 3.617 10.133 1 97.38 107 GLY B C 1
ATOM 2102 O O . GLY B 1 107 ? -4.238 3.344 9.086 1 97.38 107 GLY B O 1
ATOM 2103 N N . GLY B 1 108 ? -4.25 4.285 11.055 1 98.31 108 GLY B N 1
ATOM 2104 C CA . GLY B 1 108 ? -2.848 4.648 10.953 1 98.31 108 GLY B CA 1
ATOM 2105 C C . GLY B 1 108 ? -1.932 3.451 10.789 1 98.31 108 GLY B C 1
ATOM 2106 O O . GLY B 1 108 ? -2.166 2.396 11.383 1 98.31 108 GLY B O 1
ATOM 2107 N N . GLY B 1 109 ? -0.908 3.654 10.023 1 98.12 109 GLY B N 1
ATOM 2108 C CA . GLY B 1 109 ? -0.037 2.533 9.711 1 98.12 109 GLY B CA 1
ATOM 2109 C C . GLY B 1 109 ? 1.344 2.66 10.32 1 98.12 109 GLY B C 1
ATOM 2110 O O . GLY B 1 109 ? 2.156 1.736 10.234 1 98.12 109 GLY B O 1
ATOM 2111 N N . THR B 1 110 ? 1.701 3.717 11.016 1 97.69 110 THR B N 1
ATOM 2112 C CA . THR B 1 110 ? 3.076 4.023 11.391 1 97.69 110 THR B CA 1
ATOM 2113 C C . THR B 1 110 ? 3.504 3.205 12.602 1 97.69 110 THR B C 1
ATOM 2115 O O . THR B 1 110 ? 4.684 3.191 12.969 1 97.69 110 THR B O 1
ATOM 2118 N N . SER B 1 111 ? 2.584 2.436 13.164 1 94.31 111 SER B N 1
ATOM 2119 C CA . SER B 1 111 ? 2.926 1.57 14.289 1 94.31 111 SER B CA 1
ATOM 2120 C C . SER B 1 111 ? 3.369 0.191 13.812 1 94.31 111 SER B C 1
ATOM 2122 O O . SER B 1 111 ? 3.609 -0.705 14.625 1 94.31 111 SER B O 1
ATOM 2124 N N . LEU B 1 112 ? 3.479 0.033 12.594 1 95.38 112 LEU B N 1
ATOM 2125 C CA . LEU B 1 112 ? 3.889 -1.232 11.992 1 95.38 112 LEU B CA 1
ATOM 2126 C C . LEU B 1 112 ? 5.227 -1.691 12.562 1 95.38 112 LEU B C 1
ATOM 2128 O O . LEU B 1 112 ? 6.223 -0.97 12.477 1 95.38 112 LEU B O 1
ATOM 2132 N N . PRO B 1 113 ? 5.332 -2.846 13.148 1 95.25 113 PRO B N 1
ATOM 2133 C CA . PRO B 1 113 ? 6.598 -3.352 13.688 1 95.25 113 PRO B CA 1
ATOM 2134 C C . PRO B 1 113 ? 7.508 -3.928 12.602 1 95.25 113 PRO B C 1
ATOM 2136 O O . PRO B 1 113 ? 7.551 -5.145 12.414 1 95.25 113 PRO B O 1
ATOM 2139 N N . LEU B 1 114 ? 8.305 -3.176 12.062 1 96.56 114 LEU B N 1
ATOM 2140 C CA . LEU B 1 114 ? 9.109 -3.529 10.898 1 96.56 114 LEU B CA 1
ATOM 2141 C C . LEU B 1 114 ? 10.078 -4.66 11.234 1 96.56 114 LEU B C 1
ATOM 2143 O O . LEU B 1 114 ? 10.359 -5.512 10.383 1 96.56 114 LEU B O 1
ATOM 2147 N N . SER B 1 115 ? 10.57 -4.746 12.477 1 95.94 115 SER B N 1
ATOM 2148 C CA . SER B 1 115 ? 11.578 -5.73 12.875 1 95.94 115 SER B CA 1
ATOM 2149 C C . SER B 1 115 ? 11.023 -7.148 12.797 1 95.94 115 SER B C 1
ATOM 2151 O O . SER B 1 115 ? 11.781 -8.117 12.797 1 95.94 115 SER B O 1
ATOM 2153 N N . GLN B 1 116 ? 9.711 -7.285 12.688 1 95.62 116 GLN B N 1
ATOM 2154 C CA . GLN B 1 116 ? 9.07 -8.602 12.664 1 95.62 116 GLN B CA 1
ATOM 2155 C C . GLN B 1 116 ? 8.688 -9 11.242 1 95.62 116 GLN B C 1
ATOM 2157 O O . GLN B 1 116 ? 8.039 -10.031 11.039 1 95.62 116 GLN B O 1
ATOM 2162 N N . LEU B 1 117 ? 9.094 -8.242 10.312 1 97.25 117 LEU B N 1
ATOM 2163 C CA . LEU B 1 117 ? 8.68 -8.469 8.93 1 97.25 117 LEU B CA 1
ATOM 2164 C C . LEU B 1 117 ? 9.812 -9.07 8.109 1 97.25 117 LEU B C 1
ATOM 2166 O O . LEU B 1 117 ? 10.844 -9.445 8.664 1 97.25 117 LEU B O 1
ATOM 2170 N N . ALA B 1 118 ? 9.578 -9.336 6.84 1 97.5 118 ALA B N 1
ATOM 2171 C CA . ALA B 1 118 ? 10.547 -9.93 5.918 1 97.5 118 ALA B CA 1
ATOM 2172 C C . ALA B 1 118 ? 11.852 -9.148 5.91 1 97.5 118 ALA B C 1
ATOM 2174 O O . ALA B 1 118 ? 11.883 -7.973 6.289 1 97.5 118 ALA B O 1
ATOM 2175 N N . PRO B 1 119 ? 12.914 -9.719 5.457 1 97.44 119 PRO B N 1
ATOM 2176 C CA . PRO B 1 119 ? 14.258 -9.148 5.559 1 97.44 119 PRO B CA 1
ATOM 2177 C C . PRO B 1 119 ? 14.367 -7.77 4.902 1 97.44 119 PRO B C 1
ATOM 2179 O O . PRO B 1 119 ? 15.141 -6.926 5.352 1 97.44 119 PRO B O 1
ATOM 2182 N N . LEU B 1 120 ? 13.617 -7.555 3.926 1 96.31 120 LEU B N 1
ATOM 2183 C CA . LEU B 1 120 ? 13.68 -6.281 3.219 1 96.31 120 LEU B CA 1
ATOM 2184 C C . LEU B 1 120 ? 13.32 -5.125 4.145 1 96.31 120 LEU B C 1
ATOM 2186 O O . LEU B 1 120 ? 13.82 -4.012 3.977 1 96.31 120 LEU B O 1
ATOM 2190 N N . TYR B 1 121 ? 12.484 -5.449 5.188 1 97.38 121 TYR B N 1
ATOM 2191 C CA . TYR B 1 121 ? 11.914 -4.383 6 1 97.38 121 TYR B CA 1
ATOM 2192 C C . TYR B 1 121 ? 12.531 -4.371 7.395 1 97.38 121 TYR B C 1
ATOM 2194 O O . TYR B 1 121 ? 12.531 -3.34 8.07 1 97.38 121 TYR B O 1
ATOM 2202 N N . ALA B 1 122 ? 12.984 -5.473 7.926 1 96.81 122 ALA B N 1
ATOM 2203 C CA . ALA B 1 122 ? 13.312 -5.727 9.328 1 96.81 122 ALA B CA 1
ATOM 2204 C C . ALA B 1 122 ? 14.406 -4.773 9.805 1 96.81 122 ALA B C 1
ATOM 2206 O O . ALA B 1 122 ? 14.43 -4.391 10.977 1 96.81 122 ALA B O 1
ATOM 2207 N N . GLY B 1 123 ? 15.25 -4.246 8.953 1 96.25 123 GLY B N 1
ATOM 2208 C CA . GLY B 1 123 ? 16.344 -3.393 9.367 1 96.25 123 GLY B CA 1
ATOM 2209 C C . GLY B 1 123 ? 16.094 -1.92 9.117 1 96.25 123 GLY B C 1
ATOM 2210 O O . GLY B 1 123 ? 16.922 -1.072 9.445 1 96.25 123 GLY B O 1
ATOM 2211 N N . ILE B 1 124 ? 14.945 -1.646 8.68 1 97.56 124 ILE B N 1
ATOM 2212 C CA . ILE B 1 124 ? 14.648 -0.27 8.305 1 97.56 124 ILE B CA 1
ATOM 2213 C C . ILE B 1 124 ? 14.297 0.542 9.547 1 97.56 124 ILE B C 1
ATOM 2215 O O . ILE B 1 124 ? 13.562 0.067 10.422 1 97.56 124 ILE B O 1
ATOM 2219 N N . ARG B 1 125 ? 14.875 1.703 9.633 1 96.56 125 ARG B N 1
ATOM 2220 C CA . ARG B 1 125 ? 14.523 2.691 10.648 1 96.56 125 ARG B CA 1
ATOM 2221 C C . ARG B 1 125 ? 13.828 3.896 10.023 1 96.56 125 ARG B C 1
ATOM 2223 O O . ARG B 1 125 ? 14.383 4.539 9.125 1 96.56 125 ARG B O 1
ATOM 2230 N N . MET B 1 126 ? 12.656 4.125 10.531 1 98.06 126 MET B N 1
ATOM 2231 C CA . MET B 1 126 ? 11.883 5.266 10.039 1 98.06 126 MET B CA 1
ATOM 2232 C C . MET B 1 126 ? 11.984 6.441 11.008 1 98.06 126 MET B C 1
ATOM 2234 O O . MET B 1 126 ? 11.953 6.254 12.227 1 98.06 126 MET B O 1
ATOM 2238 N N . ASN B 1 127 ? 12.156 7.625 10.43 1 98.38 127 ASN B N 1
ATOM 2239 C CA . ASN B 1 127 ? 12.047 8.867 11.18 1 98.38 127 ASN B CA 1
ATOM 2240 C C . ASN B 1 127 ? 10.664 9.492 11.031 1 98.38 127 ASN B C 1
ATOM 2242 O O . ASN B 1 127 ? 10.312 10 9.969 1 98.38 127 ASN B O 1
ATOM 2246 N N . ILE B 1 128 ? 9.906 9.477 12.117 1 98.62 128 ILE B N 1
ATOM 2247 C CA . ILE B 1 128 ? 8.531 9.953 12.07 1 98.62 128 ILE B CA 1
ATOM 2248 C C . ILE B 1 128 ? 8.328 11.07 13.086 1 98.62 128 ILE B C 1
ATOM 2250 O O . ILE B 1 128 ? 8.617 10.898 14.273 1 98.62 128 ILE B O 1
ATOM 2254 N N . ARG B 1 129 ? 7.918 12.234 12.617 1 98.44 129 ARG B N 1
ATOM 2255 C CA . ARG B 1 129 ? 7.539 13.352 13.469 1 98.44 129 ARG B CA 1
ATOM 2256 C C . ARG B 1 129 ? 6.039 13.617 13.383 1 98.44 129 ARG B C 1
ATOM 2258 O O . ARG B 1 129 ? 5.551 14.148 12.383 1 98.44 129 ARG B O 1
ATOM 2265 N N . PRO B 1 130 ? 5.332 13.328 14.453 1 98.19 130 PRO B N 1
ATOM 2266 C CA . PRO B 1 130 ? 3.877 13.516 14.453 1 98.19 130 PRO B CA 1
ATOM 2267 C C . PRO B 1 130 ? 3.459 14.898 14.945 1 98.19 130 PRO B C 1
ATOM 2269 O O . PRO B 1 130 ? 4.262 15.617 15.547 1 98.19 130 PRO B O 1
ATOM 2272 N N . HIS B 1 131 ? 2.252 15.367 14.531 1 97.94 131 HIS B N 1
ATOM 2273 C CA . HIS B 1 131 ? 1.454 16.422 15.164 1 97.94 131 HIS B CA 1
ATOM 2274 C C . HIS B 1 131 ? 1.997 17.797 14.828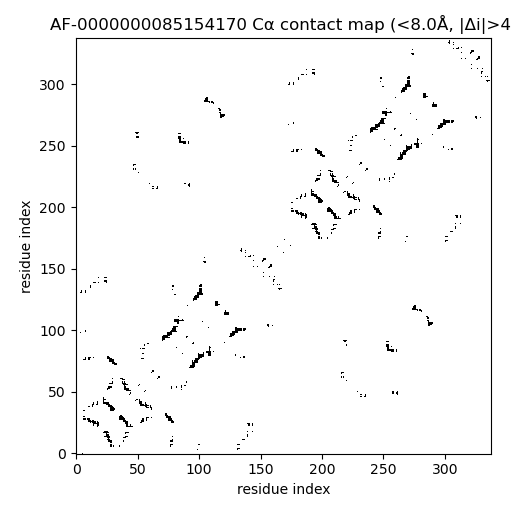 1 97.94 131 HIS B C 1
ATOM 2276 O O . HIS B 1 131 ? 1.968 18.703 15.664 1 97.94 131 HIS B O 1
ATOM 2282 N N . VAL B 1 132 ? 2.652 17.906 13.68 1 98.25 132 VAL B N 1
ATOM 2283 C CA . VAL B 1 132 ? 3.031 19.219 13.18 1 98.25 132 VAL B CA 1
ATOM 2284 C C . VAL B 1 132 ? 1.812 19.922 12.578 1 98.25 132 VAL B C 1
ATOM 2286 O O . VAL B 1 132 ? 1.255 19.453 11.578 1 98.25 132 VAL B O 1
ATOM 2289 N N . LEU B 1 133 ? 1.371 21 13.164 1 97.69 133 LEU B N 1
ATOM 2290 C CA . LEU B 1 133 ? 0.167 21.734 12.789 1 97.69 133 LEU B CA 1
ATOM 2291 C C . LEU B 1 133 ? -1.068 20.844 12.906 1 97.69 133 LEU B C 1
ATOM 2293 O O . LEU B 1 133 ? -1.943 20.875 12.039 1 97.69 133 LEU B O 1
ATOM 2297 N N . ARG B 1 134 ? -1.126 20.047 13.953 1 97.88 134 ARG B N 1
ATOM 2298 C CA . ARG B 1 134 ? -2.197 19.094 14.211 1 97.88 134 ARG B CA 1
ATOM 2299 C C . ARG B 1 134 ? -3.553 19.781 14.266 1 97.88 134 ARG B C 1
ATOM 2301 O O . ARG B 1 134 ? -4.527 19.312 13.68 1 97.88 134 ARG B O 1
ATOM 2308 N N . ALA B 1 135 ? -3.641 20.938 14.906 1 97.38 135 ALA B N 1
ATOM 2309 C CA . ALA B 1 135 ? -4.898 21.641 15.109 1 97.38 135 ALA B CA 1
ATOM 2310 C C . ALA B 1 135 ? -5.516 22.062 13.781 1 97.38 135 ALA B C 1
ATOM 2312 O O . ALA B 1 135 ? -6.738 22.031 13.617 1 97.38 135 ALA B O 1
ATOM 2313 N N . ARG B 1 136 ? -4.691 22.453 12.891 1 97.5 136 ARG B N 1
ATOM 2314 C CA . ARG B 1 136 ? -5.176 22.875 11.586 1 97.5 136 ARG B CA 1
ATOM 2315 C C . ARG B 1 136 ? -5.773 21.719 10.805 1 97.5 136 ARG B C 1
ATOM 2317 O O . ARG B 1 136 ? -6.848 21.844 10.211 1 97.5 136 ARG B O 1
ATOM 2324 N N . SER B 1 137 ? -5.09 20.641 10.82 1 98.19 137 SER B N 1
ATOM 2325 C CA . SER B 1 137 ? -5.617 19.453 10.141 1 98.19 137 SER B CA 1
ATOM 2326 C C . SER B 1 137 ? -6.891 18.953 10.812 1 98.19 137 SER B C 1
ATOM 2328 O O . SER B 1 137 ? -7.863 18.609 10.141 1 98.19 137 SER B O 1
ATOM 2330 N N . LEU B 1 138 ? -6.859 18.906 12.109 1 97.69 138 LEU B N 1
ATOM 2331 C CA . LEU B 1 138 ? -8.031 18.5 12.867 1 97.69 138 LEU B CA 1
ATOM 2332 C C . LEU B 1 138 ? -9.258 19.312 12.469 1 97.69 138 LEU B C 1
ATOM 2334 O O . LEU B 1 138 ? -10.336 18.75 12.25 1 97.69 138 LEU B O 1
ATOM 2338 N N . ARG B 1 139 ? -9.141 20.594 12.312 1 96.88 139 ARG B N 1
ATOM 2339 C CA . ARG B 1 139 ? -10.25 21.469 11.953 1 96.88 139 ARG B CA 1
ATOM 2340 C C . ARG B 1 139 ? -10.82 21.094 10.586 1 96.88 139 ARG B C 1
ATOM 2342 O O . ARG B 1 139 ? -12.031 21.156 10.375 1 96.88 139 ARG B O 1
ATOM 2349 N N . LEU B 1 140 ? -9.953 20.797 9.648 1 97.19 140 LEU B N 1
ATOM 2350 C CA . LEU B 1 140 ? -10.422 20.375 8.328 1 97.19 140 LEU B CA 1
ATOM 2351 C C . LEU B 1 140 ? -11.266 19.094 8.43 1 97.19 140 LEU B C 1
ATOM 2353 O O . LEU B 1 140 ? -12.305 18.984 7.785 1 97.19 140 LEU B O 1
ATOM 2357 N N . PHE B 1 141 ? -10.805 18.141 9.273 1 95.75 141 PHE B N 1
ATOM 2358 C CA . PHE B 1 141 ? -11.547 16.891 9.438 1 95.75 141 PHE B CA 1
ATOM 2359 C C . PHE B 1 141 ? -12.867 17.141 10.164 1 95.75 141 PHE B C 1
ATOM 2361 O O . PHE B 1 141 ? -13.883 16.516 9.844 1 95.75 141 PHE B O 1
ATOM 2368 N N . GLN B 1 142 ? -12.875 18.062 11.148 1 95.81 142 GLN B N 1
ATOM 2369 C CA . GLN B 1 142 ? -14.109 18.391 11.844 1 95.81 142 GLN B CA 1
ATOM 2370 C C . GLN B 1 142 ? -15.117 19.031 10.891 1 95.81 142 GLN B C 1
ATOM 2372 O O . GLN B 1 142 ? -16.312 18.75 10.969 1 95.81 142 GLN B O 1
ATOM 2377 N N . GLN B 1 143 ? -14.617 19.875 10.008 1 95 143 GLN B N 1
ATOM 2378 C CA . GLN B 1 143 ? -15.477 20.453 8.984 1 95 143 GLN B CA 1
ATOM 2379 C C . GLN B 1 143 ? -16.062 19.375 8.07 1 95 143 GLN B C 1
ATOM 2381 O O . GLN B 1 143 ? -17.25 19.391 7.75 1 95 143 GLN B O 1
ATOM 2386 N N . PHE B 1 144 ? -15.25 18.422 7.684 1 94.56 144 PHE B N 1
ATOM 2387 C CA . PHE B 1 144 ? -15.672 17.328 6.828 1 94.56 144 PHE B CA 1
ATOM 2388 C C . PHE B 1 144 ? -16.766 16.5 7.504 1 94.56 144 PHE B C 1
ATOM 2390 O O . PHE B 1 144 ? -17.781 16.203 6.891 1 94.56 144 PHE B O 1
ATOM 2397 N N . PHE B 1 145 ? -16.625 16.172 8.773 1 93.25 145 PHE B N 1
ATOM 2398 C CA . PHE B 1 145 ? -17.516 15.273 9.484 1 93.25 145 PHE B CA 1
ATOM 2399 C C . PHE B 1 145 ? -18.75 16.016 9.992 1 93.25 145 PHE B C 1
ATOM 2401 O O . PHE B 1 145 ? -19.703 15.398 10.484 1 93.25 145 PHE B O 1
ATOM 2408 N N . SER B 1 146 ? -18.734 17.312 9.914 1 90.19 146 SER B N 1
ATOM 2409 C CA . SER B 1 146 ? -19.906 18.094 10.312 1 90.19 146 SER B CA 1
ATOM 2410 C C . SER B 1 146 ? -21 18.016 9.25 1 90.19 146 SER B C 1
ATOM 2412 O O . SER B 1 146 ? -22.141 18.375 9.516 1 90.19 146 SER B O 1
ATOM 2414 N N . ARG B 1 147 ? -20.625 17.531 8.078 1 87.94 147 ARG B N 1
ATOM 2415 C CA . ARG B 1 147 ? -21.578 17.25 7.008 1 87.94 147 ARG B CA 1
ATOM 2416 C C . ARG B 1 147 ? -21.906 15.766 6.941 1 87.94 147 ARG B C 1
ATOM 2418 O O . ARG B 1 147 ? -21.094 14.93 7.352 1 87.94 147 ARG B O 1
ATOM 2425 N N . PRO B 1 148 ? -23.078 15.453 6.492 1 80.31 148 PRO B N 1
ATOM 2426 C CA . PRO B 1 148 ? -23.438 14.031 6.402 1 80.31 148 PRO B CA 1
ATOM 2427 C C . PRO B 1 148 ? -22.469 13.234 5.543 1 80.31 148 PRO B C 1
ATOM 2429 O O . PRO B 1 148 ? -22.094 13.672 4.449 1 80.31 148 PRO B O 1
ATOM 2432 N N . GLN B 1 149 ? -22 12.203 6.168 1 79.38 149 GLN B N 1
ATOM 2433 C CA . GLN B 1 149 ? -21.109 11.281 5.477 1 79.38 149 GLN B CA 1
ATOM 2434 C C . GLN B 1 149 ? -21.672 9.859 5.5 1 79.38 149 GLN B C 1
ATOM 2436 O O . GLN B 1 149 ? -21.484 9.125 6.469 1 79.38 149 GLN B O 1
ATOM 2441 N N . PRO B 1 150 ? -22.281 9.469 4.523 1 70.94 150 PRO B N 1
ATOM 2442 C CA . PRO B 1 150 ? -22.984 8.188 4.52 1 70.94 150 PRO B CA 1
ATOM 2443 C C . PRO B 1 150 ? -22.094 7.016 4.918 1 70.94 150 PRO B C 1
ATOM 2445 O O . PRO B 1 150 ? -22.531 6.105 5.625 1 70.94 150 PRO B O 1
ATOM 2448 N N . TYR B 1 151 ? -20.891 6.977 4.641 1 70.56 151 TYR B N 1
ATOM 2449 C CA . TYR B 1 151 ? -20.062 5.789 4.852 1 70.56 151 TYR B CA 1
ATOM 2450 C C . TYR B 1 151 ? -19.188 5.949 6.078 1 70.56 151 TYR B C 1
ATOM 2452 O O . TYR B 1 151 ? -18.781 4.961 6.703 1 70.56 151 TYR B O 1
ATOM 2460 N N . LEU B 1 152 ? -19 7.238 6.574 1 80.38 152 LEU B N 1
ATOM 2461 C CA . LEU B 1 152 ? -18.016 7.449 7.621 1 80.38 152 LEU B CA 1
ATOM 2462 C C . LEU B 1 152 ? -18.656 8.07 8.859 1 80.38 152 LEU B C 1
ATOM 2464 O O . LEU B 1 152 ? -18.016 8.164 9.914 1 80.38 152 LEU B O 1
ATOM 2468 N N . GLN B 1 153 ? -19.891 8.438 8.883 1 81 153 GLN B N 1
ATOM 2469 C CA . GLN B 1 153 ? -20.531 9.195 9.945 1 81 153 GLN B CA 1
ATOM 2470 C C . GLN B 1 153 ? -20.5 8.43 11.266 1 81 153 GLN B C 1
ATOM 2472 O O . GLN B 1 153 ? -20.344 9.031 12.328 1 81 153 GLN B O 1
ATOM 2477 N N . ASP B 1 154 ? -20.531 7.18 11.32 1 86.69 154 ASP B N 1
ATOM 2478 C CA . ASP B 1 154 ? -20.547 6.434 12.57 1 86.69 154 ASP B CA 1
ATOM 2479 C C . ASP B 1 154 ? -19.266 5.609 12.742 1 86.69 154 ASP B C 1
ATOM 2481 O O . ASP B 1 154 ? -19.188 4.766 13.633 1 86.69 154 ASP B O 1
ATOM 2485 N N . SER B 1 155 ? -18.406 6.078 12.078 1 90.56 155 SER B N 1
ATOM 2486 C CA . SER B 1 155 ? -17.141 5.355 12.172 1 90.56 155 SER B CA 1
ATOM 2487 C C . SER B 1 155 ? -16.344 5.77 13.406 1 90.56 155 SER B C 1
ATOM 2489 O O . SER B 1 155 ? -16.641 6.797 14.023 1 90.56 155 SER B O 1
ATOM 2491 N N . LEU B 1 156 ? -15.391 4.953 13.773 1 94.44 156 LEU B N 1
ATOM 2492 C CA . LEU B 1 156 ? -14.484 5.273 14.875 1 94.44 156 LEU B CA 1
ATOM 2493 C C . LEU B 1 156 ? -13.773 6.598 14.617 1 94.44 156 LEU B C 1
ATOM 2495 O O . LEU B 1 156 ? -13.625 7.414 15.531 1 94.44 156 LEU B O 1
ATOM 2499 N N . LEU B 1 157 ? -13.352 6.812 13.406 1 94.25 157 LEU B N 1
ATOM 2500 C CA . LEU B 1 157 ? -12.617 8.031 13.062 1 94.25 157 LEU B CA 1
ATOM 2501 C C . LEU B 1 157 ? -13.492 9.266 13.266 1 94.25 157 LEU B C 1
ATOM 2503 O O . LEU B 1 157 ? -13.039 10.273 13.805 1 94.25 157 LEU B O 1
ATOM 2507 N N . CYS B 1 158 ? -14.695 9.203 12.812 1 94.12 158 CYS B N 1
ATOM 2508 C CA . CYS B 1 158 ? -15.625 10.312 12.961 1 94.12 158 CYS B CA 1
ATOM 2509 C C . CYS B 1 158 ? -15.828 10.656 14.43 1 94.12 158 CYS B C 1
ATOM 2511 O O . CYS B 1 158 ? -15.664 11.805 14.836 1 94.12 158 CYS B O 1
ATOM 2513 N N . ARG B 1 159 ? -16.141 9.641 15.227 1 94.62 159 ARG B N 1
ATOM 2514 C CA . ARG B 1 159 ? -16.391 9.852 16.656 1 94.62 159 ARG B CA 1
ATOM 2515 C C . ARG B 1 159 ? -15.148 10.398 17.344 1 94.62 159 ARG B C 1
ATOM 2517 O O . ARG B 1 159 ? -15.234 11.344 18.125 1 94.62 159 ARG B O 1
ATOM 2524 N N . TYR B 1 160 ? -14.047 9.805 17.016 1 95.94 160 TYR B N 1
ATOM 2525 C CA . TYR B 1 160 ? -12.781 10.25 17.578 1 95.94 160 TYR B CA 1
ATOM 2526 C C . TYR B 1 160 ? -12.516 11.711 17.234 1 95.94 160 TYR B C 1
ATOM 2528 O O . TYR B 1 160 ? -12.203 12.516 18.109 1 95.94 160 TYR B O 1
ATOM 2536 N N . THR B 1 161 ? -12.641 12.055 15.992 1 95.38 161 THR B N 1
ATOM 2537 C CA . THR B 1 161 ? -12.312 13.383 15.477 1 95.38 161 THR B CA 1
ATOM 2538 C C . THR B 1 161 ? -13.203 14.445 16.109 1 95.38 161 THR B C 1
ATOM 2540 O O . THR B 1 161 ? -12.711 15.477 16.562 1 95.38 161 THR B O 1
ATOM 2543 N N . LEU B 1 162 ? -14.469 14.211 16.125 1 93.75 162 LEU B N 1
ATOM 2544 C CA . LEU B 1 162 ? -15.422 15.188 16.641 1 93.75 162 LEU B CA 1
ATOM 2545 C C . LEU B 1 162 ? -15.258 15.367 18.156 1 93.75 162 LEU B C 1
ATOM 2547 O O . LEU B 1 162 ? -15.641 16.406 18.703 1 93.75 162 LEU B O 1
ATOM 2551 N N . GLY B 1 163 ? -14.641 14.367 18.766 1 93.88 163 GLY B N 1
ATOM 2552 C CA . GLY B 1 163 ? -14.406 14.453 20.203 1 93.88 163 GLY B CA 1
ATOM 2553 C C . GLY B 1 163 ? -13.102 15.133 20.547 1 93.88 163 GLY B C 1
ATOM 2554 O O . GLY B 1 163 ? -12.828 15.383 21.734 1 93.88 163 GLY B O 1
ATOM 2555 N N . GLN B 1 164 ? -12.273 15.438 19.547 1 92.69 164 GLN B N 1
ATOM 2556 C CA . GLN B 1 164 ? -10.945 16 19.797 1 92.69 164 GLN B CA 1
ATOM 2557 C C . GLN B 1 164 ? -11.016 17.516 20 1 92.69 164 GLN B C 1
ATOM 2559 O O . GLN B 1 164 ? -11.938 18.172 19.5 1 92.69 164 GLN B O 1
ATOM 2564 N N . THR B 1 165 ? -10.039 18 20.797 1 86.75 165 THR B N 1
ATOM 2565 C CA . THR B 1 165 ? -9.789 19.438 20.938 1 86.75 165 THR B CA 1
ATOM 2566 C C . THR B 1 165 ? -8.414 19.812 20.406 1 86.75 165 THR B C 1
ATOM 2568 O O . THR B 1 165 ? -7.656 18.938 19.969 1 86.75 165 THR B O 1
ATOM 2571 N N . SER B 1 166 ? -8.211 21.078 20.344 1 78.06 166 SER B N 1
ATOM 2572 C CA . SER B 1 166 ? -6.957 21.547 19.766 1 78.06 166 SER B CA 1
ATOM 2573 C C . SER B 1 166 ? -5.754 21.062 20.562 1 78.06 166 SER B C 1
ATOM 2575 O O . SER B 1 166 ? -4.637 21 20.031 1 78.06 166 SER B O 1
ATOM 2577 N N . THR B 1 167 ? -6.059 20.672 21.734 1 73 167 THR B N 1
ATOM 2578 C CA . THR B 1 167 ? -4.965 20.188 22.562 1 73 167 THR B CA 1
ATOM 2579 C C . THR B 1 167 ? -4.859 18.656 22.484 1 73 167 THR B C 1
ATOM 2581 O O . THR B 1 167 ? -5.871 17.969 22.328 1 73 167 THR B O 1
ATOM 2584 N N . LEU B 1 168 ? -3.527 18.125 22.172 1 69.44 168 LEU B N 1
ATOM 2585 C CA . LEU B 1 168 ? -3.297 16.688 22.078 1 69.44 168 LEU B CA 1
ATOM 2586 C C . LEU B 1 168 ? -3.822 15.969 23.328 1 69.44 168 LEU B C 1
ATOM 2588 O O . LEU B 1 168 ? -3.762 16.516 24.438 1 69.44 168 LEU B O 1
ATOM 2592 N N . PRO B 1 169 ? -4.441 14.797 23.203 1 54.62 169 PRO B N 1
ATOM 2593 C CA . PRO B 1 169 ? -4.852 14.086 24.406 1 54.62 169 PRO B CA 1
ATOM 2594 C C . PRO B 1 169 ? -3.678 13.742 25.312 1 54.62 169 PRO B C 1
ATOM 2596 O O . PRO B 1 169 ? -2.543 13.617 24.844 1 54.62 169 PRO B O 1
#

Solvent-accessible surface area (backbone atoms only — not comparable to full-atom values): 17345 Å² total; per-residue (Å²): 131,57,72,65,52,59,52,39,50,56,8,43,53,33,10,52,54,12,40,76,72,74,26,64,56,28,6,12,29,32,32,48,93,90,34,81,70,24,55,16,37,27,43,56,53,86,58,68,40,76,70,40,38,13,59,44,38,14,49,50,49,33,42,73,75,49,59,68,92,57,38,56,69,29,36,37,29,25,32,39,38,44,32,44,30,45,40,30,42,39,49,75,58,38,41,30,31,42,35,20,10,24,81,36,82,29,46,29,22,86,71,62,65,40,69,73,46,32,68,71,40,31,79,63,73,74,47,74,46,76,54,52,62,24,50,61,38,47,50,51,51,43,58,58,64,72,40,95,38,95,88,45,59,85,33,67,49,40,53,52,52,69,68,55,62,79,60,81,131,131,57,71,65,51,61,52,39,50,56,8,44,54,32,9,51,53,12,41,77,72,73,25,63,57,28,6,11,29,32,31,49,94,88,34,79,71,24,55,15,37,26,43,55,53,84,57,68,40,76,69,41,38,13,59,45,37,14,49,50,50,33,44,73,75,47,60,67,94,57,37,58,69,29,37,37,29,26,31,38,38,44,31,44,30,44,40,31,42,39,48,75,58,39,41,32,32,39,36,21,9,24,81,37,82,29,46,29,21,84,72,61,65,38,68,73,46,34,66,71,40,32,78,62,72,74,46,74,46,74,53,53,64,25,50,62,36,47,50,51,50,40,57,56,65,72,40,94,38,94,88,46,60,84,31,68,51,40,54,51,51,69,68,57,62,77,59,81,131

Organism: Desulfotalea psychrophila (strain LSv54 / DSM 12343) (NCBI:txid177439)

pLDDT: mean 92.65, std 9.56, range [54.0, 98.94]

Nearest PDB structures (foldseek):
  2b3j-assembly2_D  TM=8.817E-01  e=1.822E-13  Staphylococcus aureus subsp. aureus Mu50
  1z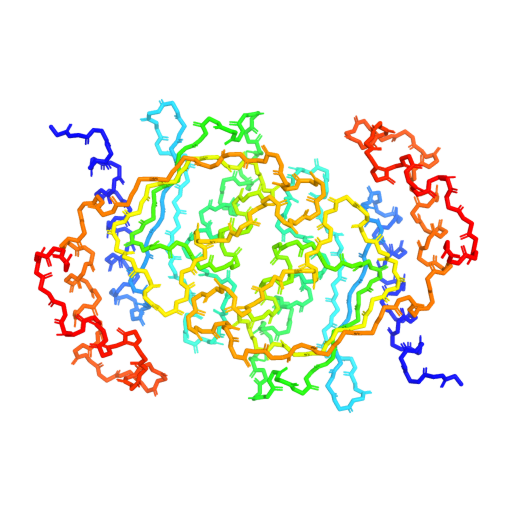3a-assembly1_B  TM=8.707E-01  e=1.730E-12  Escherichia coli
  8e2p-assembly2_D  TM=8.414E-01  e=5.798E-13  Escherichia coli
  6vpc-assembly1_F  TM=8.377E-01  e=5.436E-13  Escherichia coli
  8e2q-assembly2_C  TM=8.171E-01  e=2.545E-12  Escherichia coli

InterPro domains:
  IPR002125 Cytidine and deoxycytidylate deaminase domain [PF00383] (2-101)
  IPR002125 Cytidine and deoxycytidylate deaminase domain [PS51747] (2-112)
  IPR016192 APOBEC/CMP deaminase, zinc-binding [PS00903] (53-90)
  IPR016193 Cytidine deaminase-like [SSF53927] (2-151)